Protein AF-A0A846EQ18-F1 (afdb_monomer_lite)

pLDDT: mean 74.6, std 13.91, range [36.84, 92.88]

Sequence (206 aa):
MQSILTAILTEAIYHFGIRSWLQRYCIKLWMKRRNLTPIKQKISVFQRSIGTGNGSNLYSLPYQQLCGQIANALRNQLESGEGDLLDIFAYNVPPENLERLKNQNAQNLSNEEQGNLSIIKEQVFYQADIGLDDLQITLAEFWFQVDYIFSIVISFVILELLLTVPTTLSVGDNPAETILTISVSIISGFLAPTIRNLFVNILYKK

Secondary structure (DSSP, 8-state):
-HHHHHHHHHHHHIIIIIHHHHHHHHHHHHHHHTT-SSHHHHHHHHHHHTT-SSTTSGGGS-HHHHHHHHHHHHHHHHHHS--TTHHHHSTTS-HHHHHHHHTGGG----HHHHHHHHHHHHHHHHHHHHHHHHHHHHHHHHHHHHHHHHHHHHHHHHHHHHHHS------SS-HHHHHHHHHHHHHHHHHHHHHHHHHHHHHH--

Radius of gyration: 24.43 Å; chains: 1; bounding box: 65×29×73 Å

Foldseek 3Di:
DVVVVVVVVVVVCCLQVVQLVLLLVLVLVLLVVVVVPPSVVLSVQLQVLLPPPDSRGLRSDDVVVNLVSLLVSLVVCLVQLHGPVLCRQLVVQDVVLSVLSNCVVVDPDDPVSVVVNVVSSVSSNVSSVVSSVSSSVSSVVSVLVVLQVVLVVVLVVVLVVLVPPPCPPPDDPDVPVVSVVVSCVSNCVSCVVSVVVVVVCVVPPD

Structure (mmCIF, N/CA/C/O backbone):
data_AF-A0A846EQ18-F1
#
_entry.id   AF-A0A846EQ18-F1
#
loop_
_atom_site.group_PDB
_atom_site.id
_atom_site.type_symbol
_atom_site.label_atom_id
_atom_site.label_alt_id
_atom_site.label_comp_id
_atom_site.label_asym_id
_atom_site.label_entity_id
_atom_site.label_seq_id
_atom_site.pdbx_PDB_ins_code
_atom_site.Cartn_x
_atom_site.Cartn_y
_atom_site.Cartn_z
_atom_site.occupancy
_atom_site.B_iso_or_equiv
_atom_site.auth_seq_id
_atom_site.auth_comp_id
_atom_site.auth_asym_id
_atom_site.auth_atom_id
_atom_site.pdbx_PDB_model_num
ATOM 1 N N . MET A 1 1 ? 4.505 10.695 -36.411 1.00 43.78 1 MET A N 1
ATOM 2 C CA . MET A 1 1 ? 3.163 10.828 -35.795 1.00 43.78 1 MET A CA 1
ATOM 3 C C . MET A 1 1 ? 2.649 9.489 -35.257 1.00 43.78 1 MET A C 1
ATOM 5 O O . MET A 1 1 ? 2.248 9.456 -34.104 1.00 43.78 1 MET A O 1
ATOM 9 N N . GLN A 1 2 ? 2.751 8.379 -36.008 1.00 41.19 2 GLN A N 1
ATOM 10 C CA . GLN A 1 2 ? 2.423 7.030 -35.503 1.00 41.19 2 GLN A CA 1
ATOM 11 C C . GLN A 1 2 ? 3.240 6.617 -34.266 1.00 41.19 2 GLN A C 1
ATOM 13 O O . GLN A 1 2 ? 2.640 6.178 -33.299 1.00 41.19 2 GLN A O 1
ATOM 18 N N . SER A 1 3 ? 4.558 6.855 -34.239 1.00 45.72 3 SER A N 1
ATOM 19 C CA . SER A 1 3 ? 5.448 6.523 -33.107 1.00 45.72 3 SER A CA 1
ATOM 20 C C . SER A 1 3 ? 5.094 7.211 -31.780 1.00 45.72 3 SER A C 1
ATOM 22 O O . SER A 1 3 ? 5.240 6.615 -30.718 1.00 45.72 3 SER A O 1
ATOM 24 N N . ILE A 1 4 ? 4.591 8.448 -31.835 1.00 42.12 4 ILE A N 1
ATOM 25 C CA . ILE A 1 4 ? 4.138 9.201 -30.655 1.00 42.12 4 ILE A CA 1
ATOM 26 C C . ILE A 1 4 ? 2.822 8.613 -30.136 1.00 42.12 4 ILE A C 1
ATOM 28 O O . ILE A 1 4 ? 2.652 8.451 -28.933 1.00 42.12 4 ILE A O 1
ATOM 32 N N . LEU A 1 5 ? 1.915 8.230 -31.040 1.00 36.84 5 LEU A N 1
ATOM 33 C CA . LEU A 1 5 ? 0.657 7.588 -30.668 1.00 36.84 5 LEU A CA 1
ATOM 34 C C . LEU A 1 5 ? 0.900 6.221 -30.013 1.00 36.84 5 LEU A C 1
ATOM 36 O O . LEU A 1 5 ? 0.257 5.917 -29.014 1.00 36.84 5 LEU A O 1
ATOM 40 N N . THR A 1 6 ? 1.853 5.425 -30.517 1.00 47.88 6 THR A N 1
ATOM 41 C CA . THR A 1 6 ? 2.243 4.149 -29.896 1.00 47.88 6 THR A CA 1
ATOM 42 C C . THR A 1 6 ? 2.898 4.354 -28.537 1.00 47.88 6 THR A C 1
ATOM 44 O O . THR A 1 6 ? 2.593 3.597 -27.622 1.00 47.88 6 THR A O 1
ATOM 47 N N . ALA A 1 7 ? 3.747 5.372 -28.368 1.00 47.22 7 ALA A N 1
ATOM 48 C CA . ALA A 1 7 ? 4.341 5.704 -27.073 1.00 47.22 7 ALA A CA 1
ATOM 49 C C . ALA A 1 7 ? 3.263 6.094 -26.047 1.00 47.22 7 ALA A C 1
ATOM 51 O O . ALA A 1 7 ? 3.218 5.507 -24.972 1.00 47.22 7 ALA A O 1
ATOM 52 N N . ILE A 1 8 ? 2.320 6.965 -26.424 1.00 46.75 8 ILE A N 1
ATOM 53 C CA . ILE A 1 8 ? 1.191 7.384 -25.575 1.00 46.75 8 ILE A CA 1
ATOM 54 C C . ILE A 1 8 ? 0.261 6.202 -25.244 1.00 46.75 8 ILE A C 1
ATOM 56 O O . ILE A 1 8 ? -0.190 6.067 -24.110 1.00 46.75 8 ILE A O 1
ATOM 60 N N . LEU A 1 9 ? -0.017 5.311 -26.203 1.00 45.06 9 LEU A N 1
ATOM 61 C CA . LEU A 1 9 ? -0.814 4.098 -25.967 1.00 45.06 9 LEU A CA 1
ATOM 62 C C . LEU A 1 9 ? -0.090 3.090 -25.067 1.00 45.06 9 LEU A C 1
ATOM 64 O O . LEU A 1 9 ? -0.725 2.467 -24.219 1.00 45.06 9 LEU A O 1
ATOM 68 N N . THR A 1 10 ? 1.226 2.946 -25.215 1.00 55.03 10 THR A N 1
ATOM 69 C CA . THR A 1 10 ? 2.044 2.062 -24.369 1.00 55.03 10 THR A CA 1
ATOM 70 C C . THR A 1 10 ? 2.120 2.608 -22.946 1.00 55.03 10 THR A C 1
ATOM 72 O O . THR A 1 10 ? 1.946 1.858 -21.988 1.00 55.03 10 THR A O 1
ATOM 75 N N . GLU A 1 11 ? 2.278 3.922 -22.806 1.00 54.53 11 GLU A N 1
ATOM 76 C CA . GLU A 1 11 ? 2.245 4.642 -21.537 1.00 54.53 11 GLU A CA 1
ATOM 77 C C . GLU A 1 11 ? 0.862 4.531 -20.874 1.00 54.53 11 GLU A C 1
ATOM 79 O O . GLU A 1 11 ? 0.773 4.231 -19.686 1.00 54.53 11 GLU A O 1
ATOM 84 N N . ALA A 1 12 ? -0.232 4.619 -21.637 1.00 53.16 12 ALA A N 1
ATOM 85 C CA . ALA A 1 12 ? -1.590 4.408 -21.133 1.00 53.16 12 ALA A CA 1
ATOM 86 C C . ALA A 1 12 ? -1.849 2.954 -20.682 1.00 53.16 12 ALA A C 1
ATOM 88 O O . ALA A 1 12 ? -2.410 2.727 -19.608 1.00 53.16 12 ALA A O 1
ATOM 89 N N . ILE A 1 13 ? -1.415 1.952 -21.454 1.00 58.38 13 ILE A N 1
ATOM 90 C CA . ILE A 1 13 ? -1.567 0.528 -21.100 1.00 58.38 13 ILE A CA 1
ATOM 91 C C . ILE A 1 13 ? -0.725 0.182 -19.859 1.00 58.38 13 ILE A C 1
ATOM 93 O O . ILE A 1 13 ? -1.206 -0.509 -18.952 1.00 58.38 13 ILE A O 1
ATOM 97 N N . TYR A 1 14 ? 0.497 0.714 -19.779 1.00 61.97 14 TYR A N 1
ATOM 98 C CA . TYR A 1 14 ? 1.376 0.586 -18.619 1.00 61.97 14 TYR A CA 1
ATOM 99 C C . TYR A 1 14 ? 0.782 1.267 -17.376 1.00 61.97 14 TYR A C 1
ATOM 101 O O . TYR A 1 14 ? 0.715 0.673 -16.296 1.00 61.97 14 TYR A O 1
ATOM 109 N N . HIS A 1 15 ? 0.260 2.484 -17.527 1.00 62.25 15 HIS A N 1
ATOM 110 C CA . HIS A 1 15 ? -0.281 3.250 -16.410 1.00 62.25 15 HIS A CA 1
ATOM 111 C C . HIS A 1 15 ? -1.602 2.728 -15.856 1.00 62.25 15 HIS A C 1
ATOM 113 O O . HIS A 1 15 ? -1.843 2.921 -14.664 1.00 62.25 15 HIS A O 1
ATOM 119 N N . PHE A 1 16 ? -2.443 2.069 -16.656 1.00 63.50 16 PHE A N 1
ATOM 120 C CA . PHE A 1 16 ? -3.749 1.602 -16.180 1.00 63.50 16 PHE A CA 1
ATOM 121 C C . PHE A 1 16 ? -3.779 0.106 -15.854 1.00 63.50 16 PHE A C 1
ATOM 123 O O . PHE A 1 16 ? -4.194 -0.268 -14.755 1.00 63.50 16 PHE A O 1
ATOM 130 N N . GLY A 1 17 ? -3.319 -0.763 -16.758 1.00 70.31 17 GLY A N 1
ATOM 131 C CA . GLY A 1 17 ? -3.416 -2.215 -16.572 1.00 70.31 17 GLY A CA 1
ATOM 132 C C . GLY A 1 17 ? -2.337 -2.771 -15.644 1.00 70.31 17 GLY A C 1
ATOM 133 O O . GLY A 1 17 ? -2.636 -3.434 -14.646 1.00 70.31 17 GLY A O 1
ATOM 134 N N . ILE A 1 18 ? -1.075 -2.461 -15.952 1.00 78.38 18 ILE A N 1
ATOM 135 C CA . ILE A 1 18 ? 0.083 -2.974 -15.205 1.00 78.38 18 ILE A CA 1
ATOM 136 C C . ILE A 1 18 ? 0.094 -2.404 -13.785 1.00 78.38 18 ILE A C 1
ATOM 138 O O . ILE A 1 18 ? 0.244 -3.161 -12.827 1.00 78.38 18 ILE A O 1
ATOM 142 N N . ARG A 1 19 ? -0.177 -1.102 -13.624 1.00 82.69 19 ARG A N 1
ATOM 143 C CA . ARG A 1 19 ? -0.320 -0.468 -12.304 1.00 82.69 19 ARG A CA 1
ATOM 144 C C . ARG A 1 19 ? -1.374 -1.143 -11.433 1.00 82.69 19 ARG A C 1
ATOM 146 O O . ARG A 1 19 ? -1.074 -1.486 -10.291 1.00 82.69 19 ARG A O 1
ATOM 153 N N . SER A 1 20 ? -2.565 -1.378 -11.982 1.00 82.81 20 SER A N 1
ATOM 154 C CA . SER A 1 20 ? -3.668 -2.017 -11.258 1.00 82.81 20 SER A CA 1
ATOM 155 C C . SER A 1 20 ? -3.290 -3.409 -10.762 1.00 82.81 20 SER A C 1
ATOM 157 O O . SER A 1 20 ? -3.488 -3.746 -9.590 1.00 82.81 20 SER A O 1
ATOM 159 N N . TRP A 1 21 ? -2.653 -4.205 -11.622 1.00 85.94 21 TRP A N 1
ATOM 160 C CA . TRP A 1 21 ? -2.164 -5.527 -11.250 1.00 85.94 21 TRP A CA 1
ATOM 161 C C . TRP A 1 21 ? -1.062 -5.472 -10.181 1.00 85.94 21 TRP A C 1
ATOM 163 O O . TRP A 1 21 ? -1.166 -6.164 -9.163 1.00 85.94 21 TRP A O 1
ATOM 173 N N . LEU A 1 22 ? -0.052 -4.616 -10.365 1.00 87.69 22 LEU A N 1
ATOM 174 C CA . LEU A 1 22 ? 1.083 -4.467 -9.452 1.00 87.69 22 LEU A CA 1
ATOM 175 C C . LEU A 1 22 ? 0.662 -3.950 -8.070 1.00 87.69 22 LEU A C 1
ATOM 177 O O . LEU A 1 22 ? 1.082 -4.507 -7.058 1.00 87.69 22 LEU A O 1
ATOM 181 N N . GLN A 1 23 ? -0.214 -2.944 -7.993 1.00 89.38 23 GLN A N 1
ATOM 182 C CA . GLN A 1 23 ? -0.728 -2.449 -6.710 1.00 89.38 23 GLN A CA 1
ATOM 183 C C . GLN A 1 23 ? -1.536 -3.513 -5.976 1.00 89.38 23 GLN A C 1
ATOM 185 O O . GLN A 1 23 ? -1.359 -3.721 -4.775 1.00 89.38 23 GLN A O 1
ATOM 190 N N . ARG A 1 24 ? -2.393 -4.244 -6.696 1.00 88.25 24 ARG A N 1
ATOM 191 C CA . ARG A 1 24 ? -3.178 -5.332 -6.108 1.00 88.25 24 ARG A CA 1
ATOM 192 C C . ARG A 1 24 ? -2.281 -6.470 -5.615 1.00 88.25 24 ARG A C 1
ATOM 194 O O . ARG A 1 24 ? -2.599 -7.108 -4.612 1.00 88.25 24 ARG A O 1
ATOM 201 N N . TYR A 1 25 ? -1.169 -6.726 -6.302 1.00 90.31 25 TYR A N 1
ATOM 202 C CA . TYR A 1 25 ? -0.137 -7.663 -5.864 1.00 90.31 25 TYR A CA 1
ATOM 203 C C . TYR A 1 25 ? 0.609 -7.164 -4.617 1.00 90.31 25 TYR A C 1
ATOM 205 O O . TYR A 1 25 ? 0.737 -7.912 -3.649 1.00 90.31 25 TYR A O 1
ATOM 213 N N . CYS A 1 26 ? 1.020 -5.897 -4.590 1.00 91.19 26 CYS A N 1
ATOM 214 C CA . CYS A 1 26 ? 1.677 -5.282 -3.439 1.00 91.19 26 CYS A CA 1
ATOM 215 C C . CYS A 1 26 ? 0.792 -5.349 -2.181 1.00 91.19 26 CYS A C 1
ATOM 217 O O . CYS A 1 26 ? 1.228 -5.831 -1.138 1.00 91.19 26 CYS A O 1
ATOM 219 N N . ILE A 1 27 ? -0.493 -5.003 -2.303 1.00 90.75 27 ILE A N 1
ATOM 220 C CA . ILE A 1 27 ? -1.455 -5.069 -1.191 1.00 90.75 27 ILE A CA 1
ATOM 221 C C . ILE A 1 27 ? -1.671 -6.509 -0.712 1.00 90.75 27 ILE A C 1
ATOM 223 O O . ILE A 1 27 ? -1.744 -6.754 0.491 1.00 90.75 27 ILE A O 1
ATOM 227 N N . LYS A 1 28 ? -1.707 -7.492 -1.623 1.00 90.81 28 LYS A N 1
ATOM 228 C CA . LYS A 1 28 ? -1.736 -8.921 -1.254 1.00 90.81 28 LYS A CA 1
ATOM 229 C C . LYS A 1 28 ? -0.529 -9.320 -0.413 1.00 90.81 28 LYS A C 1
ATOM 231 O O . LYS A 1 28 ? -0.688 -10.033 0.576 1.00 90.81 28 LYS A O 1
ATOM 236 N N . LEU A 1 29 ? 0.666 -8.897 -0.822 1.00 90.50 29 LEU A N 1
ATOM 237 C CA . LEU A 1 29 ? 1.897 -9.177 -0.089 1.00 90.50 29 LEU A CA 1
ATOM 238 C C . LEU A 1 29 ? 1.893 -8.504 1.282 1.00 90.50 29 LEU A C 1
ATOM 240 O O . LEU A 1 29 ? 2.235 -9.154 2.266 1.00 90.50 29 LEU A O 1
ATOM 244 N N . TRP A 1 30 ? 1.458 -7.247 1.353 1.00 92.88 30 TRP A N 1
ATOM 245 C CA . TRP A 1 30 ? 1.309 -6.511 2.605 1.00 92.88 30 TRP A CA 1
ATOM 246 C C . TRP A 1 30 ? 0.349 -7.222 3.574 1.00 92.88 30 TRP A C 1
ATOM 248 O O . TRP A 1 30 ? 0.731 -7.541 4.699 1.00 92.88 30 TRP A O 1
ATOM 258 N N . MET A 1 31 ? -0.845 -7.613 3.111 1.00 90.56 31 MET A N 1
ATOM 259 C CA . MET A 1 31 ? -1.803 -8.376 3.924 1.00 90.56 31 MET A CA 1
ATOM 260 C C . MET A 1 31 ? -1.236 -9.724 4.390 1.00 90.56 31 MET A C 1
ATOM 262 O O . MET A 1 31 ? -1.470 -10.138 5.525 1.00 90.56 31 MET A O 1
ATOM 266 N N . LYS A 1 32 ? -0.464 -10.408 3.531 1.00 89.44 32 LYS A N 1
ATOM 267 C CA . LYS A 1 32 ? 0.203 -11.669 3.883 1.00 89.44 32 LYS A CA 1
ATOM 268 C C . LYS A 1 32 ? 1.259 -11.467 4.972 1.00 89.44 32 LYS A C 1
ATOM 270 O O . LYS A 1 32 ? 1.323 -12.282 5.884 1.00 89.44 32 LYS A O 1
ATOM 275 N N . ARG A 1 33 ? 2.061 -10.398 4.899 1.00 88.38 33 ARG A N 1
ATOM 276 C CA . ARG A 1 33 ? 3.071 -10.062 5.923 1.00 88.38 33 ARG A CA 1
ATOM 277 C C . ARG A 1 33 ? 2.439 -9.809 7.293 1.00 88.38 33 ARG A C 1
ATOM 279 O O . ARG A 1 33 ? 3.036 -10.158 8.300 1.00 88.38 33 ARG A O 1
ATOM 286 N N . ARG A 1 34 ? 1.217 -9.274 7.317 1.00 84.62 34 ARG A N 1
ATOM 287 C CA . ARG A 1 34 ? 0.428 -9.038 8.535 1.00 84.62 34 ARG A CA 1
ATOM 288 C C . ARG A 1 34 ? -0.395 -10.243 9.008 1.00 84.62 34 ARG A C 1
ATOM 290 O O . ARG A 1 34 ? -1.205 -10.099 9.913 1.00 84.62 34 ARG A O 1
ATOM 297 N N . ASN A 1 35 ? -0.233 -11.422 8.400 1.00 84.62 35 ASN A N 1
ATOM 298 C CA . ASN A 1 35 ? -1.010 -12.629 8.718 1.00 84.62 35 ASN A CA 1
ATOM 299 C C . ASN A 1 35 ? -2.541 -12.437 8.660 1.00 84.62 35 ASN A C 1
ATOM 301 O O . ASN A 1 35 ? -3.292 -13.156 9.320 1.00 84.62 35 ASN A O 1
ATOM 305 N N . LEU A 1 36 ? -3.025 -11.510 7.824 1.00 81.81 36 LEU A N 1
ATOM 306 C CA . LEU A 1 36 ? -4.455 -11.249 7.653 1.00 81.81 36 LEU A CA 1
ATOM 307 C C . LEU A 1 36 ? -5.100 -12.382 6.844 1.00 81.81 36 LEU A C 1
ATOM 309 O O . LEU A 1 36 ? -5.189 -12.336 5.614 1.00 81.81 36 LEU A O 1
ATOM 313 N N . THR A 1 37 ? -5.536 -13.429 7.539 1.00 76.25 37 THR A N 1
ATOM 314 C CA . THR A 1 37 ? -6.225 -14.578 6.946 1.00 76.25 37 THR A CA 1
ATOM 315 C C . THR A 1 37 ? -7.733 -14.506 7.213 1.00 76.25 37 THR A C 1
ATOM 317 O O . THR A 1 37 ? -8.139 -14.093 8.296 1.00 76.25 37 THR A O 1
ATOM 320 N N . PRO A 1 38 ? -8.590 -14.871 6.240 1.00 78.00 38 PRO A N 1
ATOM 321 C CA . PRO A 1 38 ? -8.281 -15.264 4.862 1.00 78.00 38 PRO A CA 1
ATOM 322 C C . PRO A 1 38 ? -8.097 -14.066 3.898 1.00 78.00 38 PRO A C 1
ATOM 324 O O . PRO A 1 38 ? -8.996 -13.247 3.697 1.00 78.00 38 PRO A O 1
ATOM 327 N N . ILE A 1 39 ? -6.955 -14.024 3.194 1.00 78.94 39 ILE A N 1
ATOM 328 C CA . ILE A 1 39 ? -6.539 -12.902 2.319 1.00 78.94 39 ILE A CA 1
ATOM 329 C C . ILE A 1 39 ? -7.555 -12.606 1.203 1.00 78.94 39 ILE A C 1
ATOM 331 O O . ILE A 1 39 ? -7.848 -11.448 0.914 1.00 78.94 39 ILE A O 1
ATOM 335 N N . LYS A 1 40 ? -8.110 -13.640 0.549 1.00 77.06 40 LYS A N 1
ATOM 336 C CA . LYS A 1 40 ? -9.061 -13.452 -0.567 1.00 77.06 40 LYS A CA 1
ATOM 337 C C . LYS A 1 40 ? -10.311 -12.688 -0.126 1.00 77.06 40 LYS A C 1
ATOM 339 O O . LYS A 1 40 ? -10.754 -11.786 -0.834 1.00 77.06 40 LYS A O 1
ATOM 344 N N . GLN A 1 41 ? -10.840 -13.029 1.046 1.00 78.38 41 GLN A N 1
ATOM 345 C CA . GLN A 1 41 ? -12.010 -12.369 1.614 1.00 78.38 41 GLN A CA 1
ATOM 346 C C . GLN A 1 41 ? -11.661 -10.942 2.036 1.00 78.38 41 GLN A C 1
ATOM 348 O O . GLN A 1 41 ? -12.338 -10.009 1.611 1.00 78.38 41 GLN A O 1
ATOM 353 N N . LYS A 1 42 ? -10.548 -10.753 2.759 1.00 80.94 42 LYS A N 1
ATOM 354 C CA . LYS A 1 42 ? -10.077 -9.428 3.192 1.00 80.94 42 LYS A CA 1
ATOM 355 C C . LYS A 1 42 ? -9.823 -8.476 2.018 1.00 80.94 42 LYS A C 1
ATOM 357 O O . LYS A 1 42 ? -10.119 -7.296 2.132 1.00 80.94 42 LYS A O 1
ATOM 362 N N . ILE A 1 43 ? -9.390 -8.972 0.858 1.00 82.69 43 ILE A N 1
ATOM 363 C CA . ILE A 1 43 ? -9.275 -8.155 -0.363 1.00 82.69 43 ILE A CA 1
ATOM 364 C C . ILE A 1 43 ? -10.633 -7.739 -0.911 1.00 82.69 43 ILE A C 1
ATOM 366 O O . ILE A 1 43 ? -10.799 -6.586 -1.292 1.00 82.69 43 ILE A O 1
ATOM 370 N N . SER A 1 44 ? -11.597 -8.659 -0.983 1.00 81.50 44 SER A N 1
ATOM 3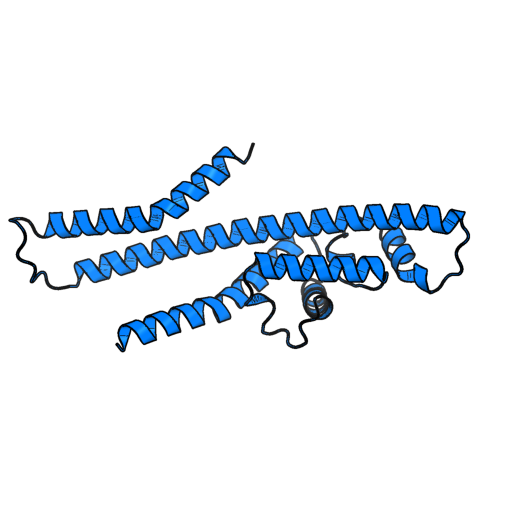71 C CA . SER A 1 44 ? -12.939 -8.317 -1.472 1.00 81.50 44 SER A CA 1
ATOM 372 C C . SER A 1 44 ? -13.621 -7.282 -0.573 1.00 81.50 44 SER A C 1
ATOM 374 O O . SER A 1 44 ? -14.243 -6.343 -1.063 1.00 81.50 44 SER A O 1
ATOM 376 N N . VAL A 1 45 ? -13.419 -7.425 0.736 1.00 81.38 45 VAL A N 1
ATOM 377 C CA . VAL A 1 45 ? -13.868 -6.504 1.775 1.00 81.38 45 VAL A CA 1
ATOM 378 C C . VAL A 1 45 ? -13.187 -5.146 1.616 1.00 81.38 45 VAL A C 1
ATOM 380 O O . VAL A 1 45 ? -13.871 -4.149 1.426 1.00 81.38 45 VAL A O 1
ATOM 383 N N . PHE A 1 46 ? -11.853 -5.117 1.556 1.00 83.75 46 PHE A N 1
ATOM 384 C CA . PHE A 1 46 ? -11.061 -3.907 1.329 1.00 83.75 46 PHE A CA 1
ATOM 385 C C . PHE A 1 46 ? -11.553 -3.109 0.115 1.00 83.75 46 PHE A C 1
ATOM 387 O O . PHE A 1 46 ? -11.777 -1.907 0.200 1.00 83.75 46 PHE A O 1
ATOM 394 N N . GLN A 1 47 ? -11.777 -3.790 -1.012 1.00 83.81 47 GLN A N 1
ATOM 395 C CA . GLN A 1 47 ? -12.257 -3.167 -2.247 1.00 83.81 47 GLN A CA 1
ATOM 396 C C . GLN A 1 47 ? -13.643 -2.548 -2.090 1.00 83.81 47 GLN A C 1
ATOM 398 O O . GLN A 1 47 ? -13.867 -1.420 -2.527 1.00 83.81 47 GLN A O 1
ATOM 403 N N . ARG A 1 48 ? -14.565 -3.288 -1.468 1.00 81.44 48 ARG A N 1
ATOM 404 C CA . ARG A 1 48 ? -15.938 -2.838 -1.235 1.00 81.44 48 ARG A CA 1
ATOM 405 C C . ARG A 1 48 ? -15.969 -1.630 -0.303 1.00 81.44 48 ARG A C 1
ATOM 407 O O . ARG A 1 48 ? -16.667 -0.662 -0.579 1.00 81.44 48 ARG A O 1
ATOM 414 N N . SER A 1 49 ? -15.194 -1.681 0.772 1.00 81.00 49 SER A N 1
ATOM 415 C CA . SER A 1 49 ? -15.208 -0.680 1.832 1.00 81.00 49 SER A CA 1
ATOM 416 C C . SER A 1 49 ? -14.619 0.674 1.436 1.00 81.00 49 SER A C 1
ATOM 418 O O . SER A 1 49 ? -14.986 1.678 2.033 1.00 81.00 49 SER A O 1
ATOM 420 N N . ILE A 1 50 ? -13.749 0.731 0.424 1.00 81.00 50 ILE A N 1
ATOM 421 C CA . ILE A 1 50 ? -13.199 1.999 -0.092 1.00 81.00 50 ILE A CA 1
ATOM 422 C C . ILE A 1 50 ? -14.202 2.715 -1.029 1.00 81.00 50 ILE A C 1
ATOM 424 O O . ILE A 1 50 ? -13.986 3.855 -1.428 1.00 81.00 50 ILE A O 1
ATOM 428 N N . GLY A 1 51 ? -15.342 2.090 -1.357 1.00 64.94 51 GLY A N 1
ATOM 429 C CA . GLY A 1 51 ? -16.477 2.782 -1.983 1.00 64.94 51 GLY A CA 1
ATOM 430 C C . GLY A 1 51 ? -16.360 3.020 -3.492 1.00 64.94 51 GLY A C 1
ATOM 431 O O . GLY A 1 51 ? -17.138 3.780 -4.062 1.00 64.94 51 GLY A O 1
ATOM 432 N N . THR A 1 52 ? -15.434 2.353 -4.184 1.00 58.09 52 THR A N 1
ATOM 433 C CA . THR A 1 52 ? -15.389 2.416 -5.652 1.00 58.09 52 THR A CA 1
ATOM 434 C C . THR A 1 52 ? -16.368 1.392 -6.225 1.00 58.09 52 THR A C 1
ATOM 436 O O . THR A 1 52 ? -16.055 0.212 -6.354 1.00 58.09 52 THR A O 1
ATOM 439 N N . GLY A 1 53 ? -17.582 1.838 -6.565 1.00 46.06 53 GLY A N 1
ATOM 440 C CA . GLY A 1 53 ? -18.685 1.016 -7.099 1.00 46.06 53 GLY A CA 1
ATOM 441 C 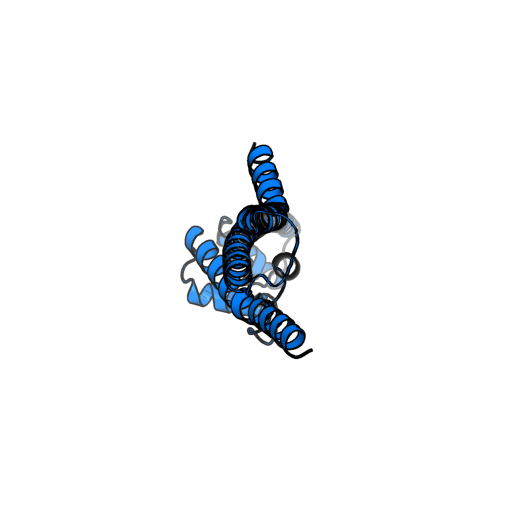C . GLY A 1 53 ? -18.378 0.178 -8.355 1.00 46.06 53 GLY A C 1
ATOM 442 O O . GLY A 1 53 ? -19.236 -0.569 -8.802 1.00 46.06 53 GLY A O 1
ATOM 443 N N . ASN A 1 54 ? -17.155 0.248 -8.891 1.00 53.41 54 ASN A N 1
ATOM 444 C CA . ASN A 1 54 ? -16.574 -0.704 -9.832 1.00 53.41 54 ASN A CA 1
ATOM 445 C C . ASN A 1 54 ? -15.124 -1.004 -9.413 1.00 53.41 54 ASN A C 1
ATOM 447 O O . ASN A 1 54 ? -14.231 -0.170 -9.572 1.00 53.41 54 ASN A O 1
ATOM 451 N N . GLY A 1 55 ? -14.869 -2.220 -8.917 1.00 55.09 55 GLY A N 1
ATOM 452 C CA . GLY A 1 55 ? -13.560 -2.658 -8.404 1.00 55.09 55 GLY A CA 1
ATOM 453 C C . GLY A 1 55 ? -12.411 -2.697 -9.428 1.00 55.09 55 GLY A C 1
ATOM 454 O O . GLY A 1 55 ? -11.307 -3.122 -9.083 1.00 55.09 55 GLY A O 1
ATOM 455 N N . SER A 1 56 ? -12.648 -2.276 -10.675 1.00 56.12 56 SER A N 1
ATOM 456 C CA . SER A 1 56 ? -11.656 -2.221 -11.752 1.00 56.12 56 SER A CA 1
ATOM 457 C C . SER A 1 56 ? -10.722 -1.007 -11.674 1.00 56.12 56 SER A C 1
ATOM 459 O O . SER A 1 56 ? -9.581 -1.119 -12.117 1.00 56.12 56 SER A O 1
ATOM 461 N N . ASN A 1 57 ? -11.156 0.115 -11.079 1.00 68.44 57 ASN A N 1
ATOM 462 C CA . ASN A 1 57 ? -10.421 1.391 -11.157 1.00 68.44 57 ASN A CA 1
ATOM 463 C C . ASN A 1 57 ? -9.706 1.820 -9.865 1.00 68.44 57 ASN A C 1
ATOM 465 O O . ASN A 1 57 ? -8.927 2.770 -9.890 1.00 68.44 57 ASN A O 1
ATOM 469 N N . LEU A 1 58 ? -9.919 1.137 -8.736 1.00 78.19 58 LEU A N 1
ATOM 470 C CA . LEU A 1 58 ? -9.282 1.527 -7.471 1.00 78.19 58 LEU A CA 1
ATOM 471 C C . LEU A 1 58 ? -7.748 1.485 -7.563 1.00 78.19 58 LEU A C 1
ATOM 473 O O . LEU A 1 58 ? -7.062 2.436 -7.209 1.00 78.19 58 LEU A O 1
ATOM 477 N N . TYR A 1 59 ? -7.213 0.387 -8.096 1.00 81.75 59 TYR A N 1
ATOM 478 C CA . TYR A 1 59 ? -5.768 0.160 -8.186 1.00 81.75 59 TYR A CA 1
ATOM 479 C C . TYR A 1 59 ? -5.118 0.818 -9.412 1.00 81.75 59 TYR A C 1
ATOM 481 O O . TYR A 1 59 ? -3.908 0.735 -9.597 1.00 81.75 59 TYR A O 1
ATOM 489 N N . SER A 1 60 ? -5.897 1.450 -10.295 1.00 81.19 60 SER A N 1
ATOM 490 C CA . SER A 1 60 ? -5.309 2.247 -11.381 1.00 81.19 60 SER A CA 1
ATOM 491 C C . SER A 1 60 ? -4.846 3.628 -10.913 1.00 81.19 60 SER A C 1
ATOM 493 O O . SER A 1 60 ? -4.109 4.304 -11.631 1.00 81.19 60 SER A O 1
ATOM 495 N N . LEU A 1 61 ? -5.266 4.053 -9.719 1.00 82.38 61 LEU A N 1
ATOM 496 C CA . LEU A 1 61 ? -4.887 5.340 -9.151 1.00 82.38 61 LEU A CA 1
ATOM 497 C C . LEU A 1 61 ? -3.402 5.354 -8.755 1.00 82.38 61 LEU A C 1
ATOM 499 O O . LEU A 1 61 ? -2.862 4.321 -8.359 1.00 82.38 61 LEU A O 1
ATOM 503 N N . PRO A 1 62 ? -2.715 6.508 -8.810 1.00 84.12 62 PRO A N 1
ATOM 504 C CA . PRO A 1 62 ? -1.438 6.698 -8.127 1.00 84.12 62 PRO A CA 1
ATOM 505 C C . PRO A 1 62 ? -1.529 6.260 -6.661 1.00 84.12 62 PRO A C 1
ATOM 507 O O . PRO A 1 62 ? -2.545 6.504 -6.007 1.00 84.12 62 PRO A O 1
ATOM 510 N N . TYR A 1 63 ? -0.480 5.626 -6.129 1.00 85.56 63 TYR A N 1
ATOM 511 C CA . TYR A 1 63 ? -0.555 5.020 -4.795 1.00 85.56 63 TYR A CA 1
ATOM 512 C C . TYR A 1 63 ? -0.854 6.056 -3.697 1.00 85.56 63 TYR A C 1
ATOM 514 O O . TYR A 1 63 ? -1.528 5.729 -2.730 1.00 85.56 63 TYR A O 1
ATOM 522 N N . GL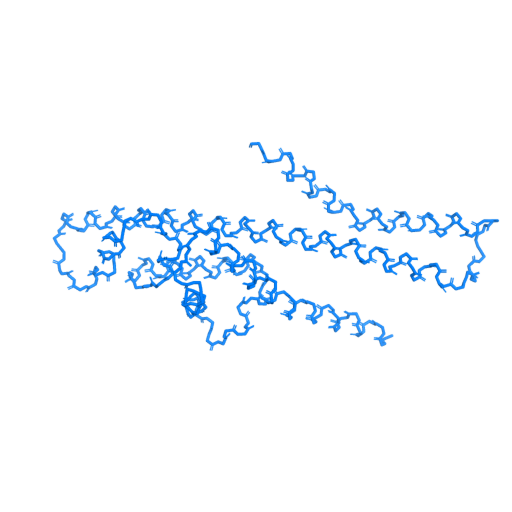N A 1 64 ? -0.439 7.317 -3.870 1.00 87.25 64 GLN A N 1
ATOM 523 C CA . GLN A 1 64 ? -0.770 8.410 -2.951 1.00 87.25 64 GLN A CA 1
ATOM 524 C C . GLN A 1 64 ? -2.277 8.697 -2.928 1.00 87.25 64 GLN A C 1
ATOM 526 O O . GLN A 1 64 ? -2.857 8.891 -1.863 1.00 87.25 64 GLN A O 1
ATOM 531 N N . GLN A 1 65 ? -2.928 8.691 -4.098 1.00 87.56 65 GLN A N 1
ATOM 532 C CA . GLN A 1 65 ? -4.379 8.867 -4.197 1.00 87.56 65 GLN A CA 1
ATOM 533 C C . GLN A 1 65 ? -5.116 7.662 -3.610 1.00 87.56 65 GLN A C 1
ATOM 535 O O . GLN A 1 65 ? -6.109 7.841 -2.909 1.00 87.56 65 GLN A O 1
ATOM 540 N N . LEU A 1 66 ? -4.603 6.449 -3.843 1.00 88.00 66 LEU A N 1
ATOM 541 C CA . LEU A 1 66 ? -5.125 5.233 -3.226 1.00 88.00 66 LEU A CA 1
ATOM 542 C C . LEU A 1 66 ? -5.054 5.313 -1.692 1.00 88.00 66 LEU A C 1
ATOM 544 O O . LEU A 1 66 ? -6.069 5.104 -1.034 1.00 88.00 66 LEU A O 1
ATOM 548 N N . CYS A 1 67 ? -3.899 5.671 -1.122 1.00 89.31 67 CYS A N 1
ATOM 549 C CA . CYS A 1 67 ? -3.748 5.860 0.323 1.00 89.31 67 CYS A CA 1
ATOM 550 C C . CYS A 1 67 ? -4.687 6.947 0.858 1.00 89.31 67 CYS A C 1
ATOM 552 O O . CYS A 1 67 ? -5.323 6.734 1.883 1.00 89.31 67 CYS A O 1
ATOM 554 N N . GLY A 1 68 ? -4.855 8.062 0.141 1.00 88.81 68 GLY A N 1
ATOM 555 C CA . GLY A 1 68 ? -5.816 9.104 0.514 1.00 88.81 68 GLY A CA 1
ATOM 556 C C . GLY A 1 68 ? -7.268 8.609 0.538 1.00 88.81 68 GLY A C 1
ATOM 557 O O . GLY A 1 68 ? -8.014 8.923 1.464 1.00 88.81 68 GLY A O 1
ATOM 558 N N . GLN A 1 69 ? -7.675 7.786 -0.435 1.00 89.00 69 GLN A N 1
ATOM 559 C CA . GLN A 1 69 ? -9.008 7.172 -0.439 1.00 89.00 69 GLN A CA 1
ATOM 560 C C . GLN A 1 69 ? -9.196 6.185 0.716 1.00 89.00 69 GLN A C 1
ATOM 562 O O . GLN A 1 69 ? -10.253 6.178 1.343 1.00 89.00 69 GLN A O 1
ATOM 567 N N . ILE A 1 70 ? -8.171 5.388 1.027 1.00 90.06 70 ILE A N 1
ATOM 568 C CA . ILE A 1 70 ? -8.183 4.474 2.175 1.00 90.06 70 ILE A CA 1
ATOM 569 C C . ILE A 1 70 ? -8.290 5.264 3.481 1.00 90.06 70 ILE A C 1
ATOM 571 O O . ILE A 1 70 ? -9.112 4.915 4.321 1.00 90.06 70 ILE A O 1
ATOM 575 N N . ALA A 1 71 ? -7.514 6.339 3.636 1.00 89.62 71 ALA A N 1
ATOM 576 C CA . ALA A 1 71 ? -7.540 7.203 4.813 1.00 89.62 71 ALA A CA 1
ATOM 577 C C . ALA A 1 71 ? -8.937 7.787 5.049 1.00 89.62 71 ALA A C 1
ATOM 579 O O . ALA A 1 71 ? -9.469 7.726 6.156 1.00 89.62 71 ALA A O 1
ATOM 580 N N . ASN A 1 72 ? -9.561 8.300 3.987 1.00 88.56 72 ASN A N 1
ATOM 581 C CA . ASN A 1 72 ? -10.918 8.832 4.055 1.00 88.56 72 ASN A CA 1
ATOM 582 C C . ASN A 1 72 ? -11.935 7.737 4.407 1.00 88.56 72 ASN A C 1
ATOM 584 O O . ASN A 1 72 ? -12.795 7.953 5.256 1.00 88.56 72 ASN A O 1
ATOM 588 N N . ALA A 1 73 ? -11.821 6.551 3.803 1.00 88.31 73 ALA A N 1
ATOM 589 C CA . ALA A 1 73 ? -12.694 5.426 4.121 1.00 88.31 73 ALA A CA 1
ATOM 590 C C . ALA A 1 73 ? -12.534 4.972 5.583 1.00 88.31 73 ALA A C 1
ATOM 592 O O . ALA A 1 73 ? -13.534 4.752 6.259 1.00 88.31 73 ALA A O 1
ATOM 593 N N . LEU A 1 74 ? -11.302 4.892 6.095 1.00 89.06 74 LEU A N 1
ATOM 594 C CA . LEU A 1 74 ? -11.021 4.559 7.493 1.00 89.06 74 LEU A CA 1
ATOM 595 C C . LEU A 1 74 ? -11.642 5.576 8.450 1.00 89.06 74 LEU A C 1
ATOM 597 O O . LEU A 1 74 ? -12.331 5.176 9.384 1.00 89.06 74 LEU A O 1
ATOM 601 N N . ARG A 1 75 ? -11.465 6.877 8.192 1.00 87.25 75 ARG A N 1
ATOM 602 C CA . ARG A 1 75 ? -12.065 7.947 9.006 1.00 87.25 75 ARG A CA 1
ATOM 603 C C . ARG A 1 75 ? -13.588 7.856 9.038 1.00 87.25 75 ARG A C 1
ATOM 605 O O . ARG A 1 75 ? -14.167 7.863 10.119 1.00 87.25 75 ARG A O 1
ATOM 612 N N . ASN A 1 76 ? -14.223 7.656 7.884 1.00 86.88 76 ASN A N 1
ATOM 613 C CA . ASN A 1 76 ? -15.677 7.494 7.806 1.00 86.88 76 ASN A CA 1
ATOM 614 C C . ASN A 1 76 ? -16.167 6.262 8.593 1.00 86.88 76 ASN A C 1
ATOM 616 O O . ASN A 1 76 ? -17.207 6.311 9.250 1.00 86.88 76 ASN A O 1
ATOM 620 N N . GLN A 1 77 ? -15.421 5.154 8.555 1.00 86.50 77 GLN A N 1
ATOM 621 C CA . GLN A 1 77 ? -15.750 3.941 9.314 1.00 86.50 77 GLN A CA 1
ATOM 622 C C . GLN A 1 77 ? -15.526 4.105 10.823 1.00 86.50 77 GLN A C 1
ATOM 624 O O . GLN A 1 77 ? -16.297 3.589 11.622 1.00 86.50 77 GLN A O 1
ATOM 629 N N . LEU A 1 78 ? -14.511 4.867 11.231 1.00 82.56 78 LEU A N 1
ATOM 630 C CA . LEU A 1 78 ? -14.272 5.231 12.632 1.00 82.56 78 LEU A CA 1
ATOM 631 C C . LEU A 1 78 ? -15.361 6.147 13.196 1.00 82.56 78 LEU A C 1
ATOM 633 O O . LEU A 1 78 ? -15.723 6.038 14.368 1.00 82.56 78 LEU A O 1
ATOM 637 N N . GLU A 1 79 ? -15.869 7.073 12.387 1.00 82.12 79 GLU A N 1
ATOM 638 C CA . GLU A 1 79 ? -16.947 7.976 12.790 1.00 82.12 79 GLU A CA 1
ATOM 639 C C . GLU A 1 79 ? -18.290 7.260 12.885 1.00 82.12 79 GLU A C 1
ATOM 641 O O . GLU A 1 79 ? -18.993 7.435 13.877 1.00 82.12 79 GLU A O 1
ATOM 646 N N . SER A 1 80 ? -18.612 6.419 11.901 1.00 80.81 80 SER A N 1
ATOM 647 C CA . SER A 1 80 ? -19.845 5.625 11.904 1.00 80.81 80 SER A CA 1
ATOM 648 C C . SER A 1 80 ? -19.804 4.446 12.881 1.00 80.81 80 SER A C 1
ATOM 650 O O . SER A 1 80 ? -20.853 4.000 13.336 1.00 80.81 80 SER A O 1
ATOM 652 N N . GLY A 1 81 ? -18.615 3.942 13.223 1.00 70.62 81 GLY A N 1
ATOM 653 C CA . GLY A 1 81 ? -18.429 2.684 13.952 1.00 70.62 81 GLY A CA 1
ATOM 654 C C . GLY A 1 81 ? -18.653 1.445 13.089 1.00 70.62 81 GLY A C 1
ATOM 655 O O . GLY A 1 81 ? -18.421 0.333 13.546 1.00 70.62 81 GLY A O 1
ATOM 656 N N . GLU A 1 82 ? -19.068 1.602 11.836 1.00 71.31 82 GLU A N 1
ATOM 657 C CA . GLU A 1 82 ? -19.379 0.496 10.941 1.00 71.31 82 GLU A CA 1
ATOM 658 C C . GLU A 1 82 ? -18.281 0.363 9.896 1.00 71.31 82 GLU A C 1
ATOM 660 O O . GLU A 1 82 ? -18.012 1.289 9.129 1.00 71.31 82 GLU A O 1
ATOM 665 N N . GLY A 1 83 ? -17.625 -0.797 9.838 1.00 74.94 83 GLY A N 1
ATOM 666 C CA . GLY A 1 83 ? -16.555 -0.944 8.870 1.00 74.94 83 GLY A CA 1
ATOM 667 C C . GLY A 1 83 ? -15.634 -2.133 9.037 1.00 74.94 83 GLY A C 1
ATOM 668 O O . GLY A 1 83 ? -14.968 -2.300 10.056 1.00 74.94 83 GLY A O 1
ATOM 669 N N . ASP A 1 84 ? -15.512 -2.907 7.966 1.00 82.69 84 ASP A N 1
ATOM 670 C CA . ASP A 1 84 ? -14.590 -4.035 7.905 1.00 82.69 84 ASP A CA 1
ATOM 671 C C . ASP A 1 84 ? -13.132 -3.617 7.583 1.00 82.69 84 ASP A C 1
ATOM 673 O O . ASP A 1 84 ? -12.230 -4.460 7.647 1.00 82.69 84 ASP A O 1
ATOM 677 N N . LEU A 1 85 ? -12.857 -2.345 7.222 1.00 86.62 85 LEU A N 1
ATOM 678 C CA . LEU A 1 85 ? -11.466 -1.873 7.049 1.00 86.62 85 LEU A CA 1
ATOM 679 C C . LEU A 1 85 ? -10.764 -1.746 8.393 1.00 86.62 85 LEU A C 1
ATOM 681 O O . LEU A 1 85 ? -9.555 -1.963 8.458 1.00 86.62 85 LEU A O 1
ATOM 685 N N . LEU A 1 86 ? -11.493 -1.447 9.467 1.00 86.19 86 LEU A N 1
ATOM 686 C CA . LEU A 1 86 ? -10.903 -1.379 10.802 1.00 86.19 86 LEU A CA 1
ATOM 687 C C . LEU A 1 86 ? -10.306 -2.732 11.201 1.00 86.19 86 LEU A C 1
ATOM 689 O O . LEU A 1 86 ? -9.184 -2.776 11.692 1.00 86.19 86 LEU A O 1
ATOM 693 N N . ASP A 1 87 ? -10.943 -3.842 10.821 1.00 85.31 87 ASP A N 1
ATOM 694 C CA . ASP A 1 87 ? -10.413 -5.195 11.047 1.00 85.31 87 ASP A CA 1
ATOM 695 C C . ASP A 1 87 ? -9.178 -5.536 10.191 1.00 85.31 87 ASP A C 1
ATOM 697 O O . ASP A 1 87 ? -8.600 -6.617 10.326 1.00 85.31 87 ASP A O 1
ATOM 701 N N . ILE A 1 88 ? -8.831 -4.695 9.216 1.00 87.50 88 ILE A N 1
ATOM 702 C CA . ILE A 1 88 ? -7.652 -4.849 8.352 1.00 87.50 88 ILE A CA 1
ATOM 703 C C . ILE A 1 88 ? -6.515 -3.967 8.869 1.00 87.50 88 ILE A C 1
ATOM 705 O O . ILE A 1 88 ? -5.365 -4.406 8.925 1.00 87.50 88 ILE A O 1
ATOM 709 N N . PHE A 1 89 ? -6.831 -2.727 9.234 1.00 89.44 89 PHE A N 1
ATOM 710 C CA . PHE A 1 89 ? -5.842 -1.715 9.591 1.00 89.44 89 PHE A CA 1
ATOM 711 C C . PHE A 1 89 ? -5.517 -1.707 11.085 1.00 89.44 89 PHE A C 1
ATOM 713 O O . PHE A 1 89 ? -4.340 -1.662 11.436 1.00 89.44 89 PHE A O 1
ATOM 720 N N . ALA A 1 90 ? -6.517 -1.880 11.950 1.00 86.56 90 ALA A N 1
ATOM 721 C CA . ALA A 1 90 ? -6.374 -1.937 13.402 1.00 86.56 90 ALA A CA 1
ATOM 722 C C . ALA A 1 90 ? -6.203 -3.381 13.924 1.00 86.56 90 ALA A C 1
ATOM 724 O O . ALA A 1 90 ? -6.705 -3.734 14.985 1.00 86.56 90 ALA A O 1
ATOM 725 N N . TYR A 1 91 ? -5.488 -4.238 13.187 1.00 82.94 91 TYR A N 1
ATOM 726 C CA . TYR A 1 91 ? -5.382 -5.679 13.478 1.00 82.94 91 TYR A CA 1
ATOM 727 C C . TYR A 1 91 ? -4.739 -6.027 14.836 1.00 82.94 91 TYR A C 1
ATOM 729 O O . TYR A 1 91 ? -4.932 -7.131 15.336 1.00 82.94 91 TYR A O 1
ATOM 737 N N . ASN A 1 92 ? -3.964 -5.104 15.414 1.00 83.75 92 ASN A N 1
ATOM 738 C CA . ASN A 1 92 ? -3.339 -5.258 16.731 1.00 83.75 92 ASN A CA 1
ATOM 739 C C . ASN A 1 92 ? -4.246 -4.822 17.890 1.00 83.75 92 ASN A C 1
ATOM 741 O O . ASN A 1 92 ? -3.876 -4.988 19.051 1.00 83.75 92 ASN A O 1
ATOM 745 N N . VAL A 1 93 ? -5.408 -4.236 17.600 1.00 85.81 93 VAL A N 1
ATOM 746 C CA . VAL A 1 93 ? -6.376 -3.872 18.633 1.00 85.81 93 VAL A CA 1
ATOM 747 C C . VAL A 1 93 ? -7.092 -5.137 19.112 1.00 85.81 93 VAL A C 1
ATOM 749 O O . VAL A 1 93 ? -7.461 -5.970 18.280 1.00 85.81 93 VAL A O 1
ATOM 752 N N . PRO A 1 94 ? -7.335 -5.293 20.429 1.00 86.69 94 PRO A N 1
ATOM 753 C CA . PRO A 1 94 ? -8.145 -6.392 20.937 1.00 86.69 94 PRO A CA 1
ATOM 754 C C . PRO A 1 94 ? -9.505 -6.463 20.221 1.00 86.69 94 PRO A C 1
ATOM 756 O O . PRO A 1 94 ? -10.163 -5.430 20.071 1.00 86.69 94 PRO A O 1
ATOM 759 N N . PRO A 1 95 ? -9.968 -7.656 19.808 1.00 84.12 95 PRO A N 1
ATOM 760 C CA . PRO A 1 95 ? -11.225 -7.799 19.071 1.00 84.12 95 PRO A CA 1
ATOM 761 C C . PRO A 1 95 ? -12.424 -7.252 19.856 1.00 84.12 95 PRO A C 1
ATOM 763 O O . PRO A 1 95 ? -13.310 -6.640 19.271 1.00 84.12 95 PRO A O 1
ATOM 766 N N . GLU A 1 96 ? -12.398 -7.361 21.186 1.00 85.44 96 GLU A N 1
ATOM 767 C CA . GLU A 1 96 ? -13.416 -6.802 22.084 1.00 85.44 96 GLU A CA 1
ATOM 768 C C . GLU A 1 96 ? -13.563 -5.279 21.941 1.00 85.44 96 GLU A C 1
ATOM 770 O O . GLU A 1 96 ? -14.670 -4.747 21.995 1.00 85.44 96 GLU A O 1
ATOM 775 N N . ASN A 1 97 ? -12.458 -4.562 21.721 1.00 85.00 97 ASN A N 1
ATOM 776 C CA . ASN A 1 97 ? -12.467 -3.109 21.551 1.00 85.00 97 ASN A CA 1
ATOM 777 C C . ASN A 1 97 ? -13.063 -2.716 20.191 1.00 85.00 97 ASN A C 1
ATOM 779 O O . ASN A 1 97 ? -13.829 -1.758 20.106 1.00 85.00 97 ASN A O 1
ATOM 783 N N . LEU A 1 98 ? -12.759 -3.486 19.143 1.00 83.44 98 LEU A N 1
ATOM 784 C CA . LEU A 1 98 ? -13.372 -3.329 17.821 1.00 83.44 98 LEU A CA 1
ATOM 785 C C . LEU A 1 98 ? -14.876 -3.632 17.855 1.00 83.44 98 LEU A C 1
ATOM 787 O O . LEU A 1 98 ? -15.660 -2.890 17.269 1.00 83.44 98 LEU A O 1
ATOM 791 N N . GLU A 1 99 ? -15.300 -4.676 18.568 1.00 83.81 99 GLU A N 1
ATOM 792 C CA . GLU A 1 99 ? -16.719 -5.011 18.739 1.00 83.81 99 GLU A CA 1
ATOM 793 C C . GLU A 1 99 ? -17.476 -3.947 19.538 1.00 83.81 99 GLU A C 1
ATOM 795 O O . GLU A 1 99 ? -18.577 -3.558 19.150 1.00 83.81 99 GLU A O 1
ATOM 800 N N . ARG A 1 100 ? -16.883 -3.422 20.618 1.00 81.69 100 ARG A N 1
ATOM 801 C CA . ARG A 1 100 ? -17.464 -2.308 21.384 1.00 81.69 100 ARG A CA 1
ATOM 802 C C . ARG A 1 100 ? -17.658 -1.063 20.523 1.00 81.69 100 ARG A C 1
ATOM 804 O O . ARG A 1 100 ? -18.708 -0.436 20.611 1.00 81.69 100 ARG A O 1
ATOM 811 N N . LEU A 1 101 ? -16.690 -0.746 19.660 1.00 82.12 101 LEU A N 1
ATOM 812 C CA . LEU A 1 101 ? -16.809 0.361 18.710 1.00 82.12 101 LEU A CA 1
ATOM 813 C C . LEU A 1 101 ? -17.940 0.119 17.698 1.00 82.12 101 LEU A C 1
ATOM 815 O O . LEU A 1 101 ? -18.732 1.018 17.437 1.00 82.12 101 LEU A O 1
ATOM 819 N N . LYS A 1 102 ? -18.058 -1.104 17.166 1.00 81.25 102 LYS A N 1
ATOM 820 C CA . LYS A 1 102 ? -19.109 -1.471 16.200 1.00 81.25 102 LYS A CA 1
ATOM 821 C C . LYS A 1 102 ? -20.514 -1.444 16.794 1.00 81.25 102 LYS A C 1
ATOM 823 O O . LYS A 1 102 ? -21.470 -1.093 16.110 1.00 81.25 102 LYS A O 1
ATOM 828 N N . ASN A 1 103 ? -20.640 -1.761 18.078 1.00 79.81 103 ASN A N 1
ATOM 829 C CA . ASN A 1 103 ? -21.924 -1.807 18.773 1.00 79.81 103 ASN A CA 1
ATOM 830 C C . ASN A 1 103 ? -22.347 -0.457 19.385 1.00 79.81 103 ASN A C 1
ATOM 832 O O . ASN A 1 103 ? -23.419 -0.383 19.987 1.00 79.81 103 ASN A O 1
ATOM 836 N N . GLN A 1 104 ? -21.561 0.616 19.209 1.00 75.88 104 GLN A N 1
ATOM 837 C CA . GLN A 1 104 ? -21.817 1.924 19.830 1.00 75.88 104 GLN A CA 1
ATOM 838 C C . GLN A 1 104 ? -23.171 2.546 19.442 1.00 75.88 104 GLN A C 1
ATOM 840 O O . GLN A 1 104 ? -23.800 3.203 20.265 1.00 75.88 104 GLN A O 1
ATOM 845 N N . ASN A 1 105 ? -23.656 2.304 18.217 1.00 66.12 105 ASN A N 1
ATOM 846 C CA . ASN A 1 105 ? -24.931 2.853 17.736 1.00 66.12 105 ASN A CA 1
ATOM 847 C C . ASN A 1 105 ? -26.158 2.102 18.285 1.00 66.12 105 ASN A C 1
ATOM 849 O O . ASN A 1 105 ? -27.279 2.594 18.176 1.00 66.12 105 ASN A O 1
ATOM 853 N N . ALA A 1 106 ? -25.967 0.911 18.861 1.00 61.12 106 ALA A N 1
ATOM 854 C CA . ALA A 1 106 ? -27.049 0.067 19.365 1.00 61.12 106 ALA A CA 1
ATOM 855 C C . ALA A 1 106 ? -27.323 0.258 20.868 1.00 61.12 106 ALA A C 1
ATOM 857 O O . ALA A 1 106 ? -28.258 -0.345 21.397 1.00 61.12 106 ALA A O 1
ATOM 858 N N . GLN A 1 107 ? -26.519 1.065 21.571 1.00 63.91 107 GLN A N 1
ATOM 859 C CA . GLN A 1 107 ? -26.550 1.164 23.030 1.00 63.91 107 GLN A CA 1
ATOM 860 C C . GLN A 1 107 ? -26.774 2.605 23.501 1.00 63.91 107 GLN A C 1
ATOM 862 O O . GLN A 1 107 ? -26.068 3.529 23.108 1.00 63.91 107 GLN A O 1
ATOM 867 N N . ASN A 1 108 ? -27.740 2.787 24.406 1.00 69.31 108 ASN A N 1
ATOM 868 C CA . ASN A 1 108 ? -27.855 4.007 25.204 1.00 69.31 108 ASN A CA 1
ATOM 869 C C . ASN A 1 108 ? -26.774 3.970 26.291 1.00 69.31 108 ASN A C 1
ATOM 871 O O . ASN A 1 108 ? -27.000 3.426 27.369 1.00 69.31 108 ASN A O 1
ATOM 875 N N . LEU A 1 109 ? -25.593 4.495 25.969 1.00 73.81 109 LEU A N 1
ATOM 876 C CA . LEU A 1 109 ? -24.420 4.466 26.842 1.00 73.81 109 LEU A CA 1
ATOM 877 C C . LEU A 1 109 ? -24.515 5.519 27.956 1.00 73.81 109 LEU A C 1
ATOM 879 O O . LEU A 1 109 ? -24.887 6.670 27.710 1.00 73.81 109 LEU A O 1
ATOM 883 N N . SER A 1 110 ? -24.121 5.134 29.169 1.00 78.94 110 SER A N 1
ATOM 884 C CA . SER A 1 110 ? -23.868 6.044 30.293 1.00 78.94 110 SER A CA 1
ATOM 885 C C . SER A 1 110 ? -22.700 6.997 29.985 1.00 78.94 110 SER A C 1
ATOM 887 O O . SER A 1 110 ? -21.821 6.674 29.188 1.00 78.94 110 SER A O 1
ATOM 889 N N . ASN A 1 111 ? -22.625 8.153 30.656 1.00 77.12 111 ASN A N 1
ATOM 890 C CA . ASN A 1 111 ? -21.526 9.122 30.490 1.00 77.12 111 ASN A CA 1
ATOM 891 C C . ASN A 1 111 ? -20.133 8.500 30.734 1.00 77.12 111 ASN A C 1
ATOM 893 O O . ASN A 1 111 ? -19.160 8.873 30.083 1.00 77.12 111 ASN A O 1
ATOM 897 N N . GLU A 1 112 ? -20.030 7.537 31.653 1.00 79.31 112 GLU A N 1
ATOM 898 C CA . GLU A 1 112 ? -18.780 6.812 31.929 1.00 79.31 112 GLU A CA 1
ATOM 899 C C . GLU A 1 112 ? -18.408 5.853 30.784 1.00 79.31 112 GLU A C 1
ATOM 901 O O . GLU A 1 112 ? -17.249 5.754 30.380 1.00 79.31 112 GLU A O 1
ATOM 906 N N . GLU A 1 113 ? -19.407 5.199 30.191 1.00 79.75 113 GLU A N 1
ATOM 907 C CA . GLU A 1 113 ? -19.228 4.312 29.042 1.00 79.75 113 GLU A CA 1
ATOM 908 C C . GLU A 1 113 ? -18.887 5.101 27.771 1.00 79.75 113 GLU A C 1
ATOM 910 O O . GLU A 1 113 ? -18.066 4.648 26.977 1.00 79.75 113 GLU A O 1
ATOM 915 N N . GLN A 1 114 ? -19.429 6.314 27.616 1.00 79.44 114 GLN A N 1
ATOM 916 C CA . GLN A 1 114 ? -19.035 7.246 26.556 1.00 79.44 114 GLN A CA 1
ATOM 917 C C . GLN A 1 114 ? -17.566 7.675 26.686 1.00 79.44 114 GLN A C 1
ATOM 919 O O . GLN A 1 114 ? -16.848 7.714 25.685 1.00 79.44 114 GLN A O 1
ATOM 924 N N . GLY A 1 115 ? -17.093 7.944 27.909 1.00 79.44 115 GLY A N 1
ATOM 925 C CA . GLY A 1 115 ? -15.682 8.246 28.169 1.00 79.44 115 GLY A CA 1
ATOM 926 C C . GLY A 1 115 ? -14.759 7.085 27.786 1.00 79.44 115 GLY A C 1
ATOM 927 O O . GLY A 1 115 ? -13.785 7.274 27.056 1.00 79.44 115 GLY A O 1
ATOM 928 N N . ASN A 1 116 ? -15.111 5.863 28.194 1.00 83.19 116 ASN A N 1
ATOM 929 C CA . ASN A 1 116 ? -14.365 4.655 27.832 1.00 83.19 116 ASN A CA 1
ATOM 930 C C . ASN A 1 116 ? -14.386 4.376 26.321 1.00 83.19 116 ASN A C 1
ATOM 932 O O . ASN A 1 116 ? -13.366 3.990 25.746 1.00 83.19 116 ASN A O 1
ATOM 936 N N . LEU A 1 117 ? -15.520 4.605 25.659 1.00 83.81 117 LEU A N 1
ATOM 937 C CA . LEU A 1 117 ? -15.646 4.454 24.212 1.00 83.81 117 LEU A CA 1
ATOM 938 C C . LEU A 1 117 ? -14.768 5.461 23.458 1.00 83.81 117 LEU A C 1
ATOM 940 O O . LEU A 1 117 ? -14.153 5.093 22.460 1.00 83.81 117 LEU A O 1
ATOM 944 N N . SER A 1 118 ? -14.648 6.699 23.947 1.00 85.25 118 SER A N 1
ATOM 945 C CA . SER A 1 118 ? -13.742 7.696 23.362 1.00 85.25 118 SER A CA 1
ATOM 946 C C . SER A 1 118 ? -12.285 7.228 23.392 1.00 85.25 118 SER A C 1
ATOM 948 O O . SER A 1 118 ? -11.581 7.359 22.393 1.00 85.25 118 SER A O 1
ATOM 950 N N . ILE A 1 119 ? -11.845 6.629 24.504 1.00 87.69 119 ILE A N 1
ATOM 951 C CA . ILE A 1 119 ? -10.486 6.080 24.640 1.00 87.69 119 ILE A CA 1
ATOM 952 C C . ILE A 1 119 ? -10.280 4.916 23.662 1.00 87.69 119 ILE A C 1
ATOM 954 O O . ILE A 1 119 ? -9.265 4.854 22.969 1.00 87.69 119 ILE A O 1
ATOM 958 N N . ILE A 1 120 ? 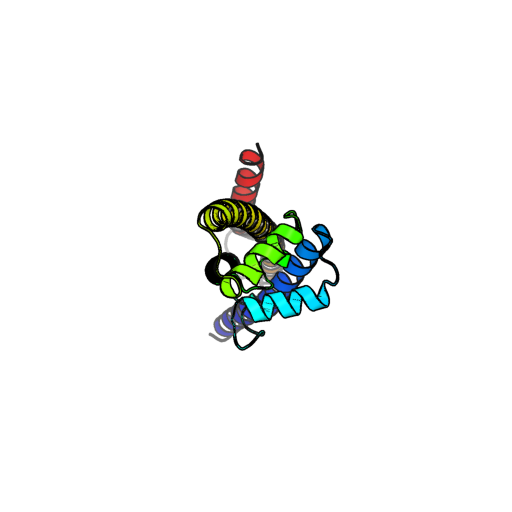-11.254 4.005 23.563 1.00 87.31 120 ILE A N 1
ATOM 959 C CA . ILE A 1 120 ? -11.211 2.891 22.605 1.00 87.31 120 ILE A CA 1
ATOM 960 C C . ILE A 1 120 ? -11.133 3.421 21.170 1.00 87.31 120 ILE A C 1
ATOM 962 O O . ILE A 1 120 ? -10.326 2.937 20.378 1.00 87.31 120 ILE A O 1
ATOM 966 N N . LYS A 1 121 ? -11.931 4.438 20.836 1.00 87.50 121 LYS A N 1
ATOM 967 C CA . LYS A 1 121 ? -11.936 5.063 19.512 1.00 87.50 121 LYS A CA 1
ATOM 968 C C . LYS A 1 121 ? -10.576 5.661 19.167 1.00 87.50 121 LYS A C 1
ATOM 970 O O . LYS A 1 121 ? -10.094 5.436 18.062 1.00 87.50 121 LYS A O 1
ATOM 975 N N . GLU A 1 122 ? -9.935 6.353 20.105 1.00 87.75 122 GLU A N 1
ATOM 976 C CA . GLU A 1 122 ? -8.590 6.908 19.920 1.00 87.75 122 GLU A CA 1
ATOM 977 C C . GLU A 1 122 ? -7.534 5.809 19.719 1.00 87.75 122 GLU A C 1
ATOM 979 O O . GLU A 1 122 ? -6.702 5.902 18.818 1.00 87.75 122 GLU A O 1
ATOM 984 N N . GLN A 1 123 ? -7.609 4.714 20.482 1.00 88.62 123 GLN A N 1
ATOM 985 C CA . GLN A 1 123 ? -6.712 3.566 20.313 1.00 88.62 123 GLN A CA 1
ATOM 986 C C . GLN A 1 123 ? -6.885 2.881 18.952 1.00 88.62 123 GLN A C 1
ATOM 988 O O . GLN A 1 123 ? -5.894 2.553 18.295 1.00 88.62 123 GLN A O 1
ATOM 993 N N . VAL A 1 124 ? -8.132 2.669 18.517 1.00 88.94 124 VAL A N 1
ATOM 994 C CA . VAL A 1 124 ? -8.434 2.095 17.196 1.00 88.94 124 VAL A CA 1
ATOM 995 C C . VAL A 1 124 ? -7.943 3.026 16.095 1.00 88.94 124 VAL A C 1
ATOM 997 O O . VAL A 1 124 ? -7.332 2.554 15.139 1.00 88.94 124 VAL A O 1
ATOM 1000 N N . PHE A 1 125 ? -8.159 4.334 16.248 1.00 88.50 125 PHE A N 1
ATOM 1001 C CA . PHE A 1 125 ? -7.699 5.352 15.308 1.00 88.50 125 PHE A CA 1
ATOM 1002 C C . PHE A 1 125 ? -6.179 5.318 15.148 1.00 88.50 125 PHE A C 1
ATOM 1004 O O . PHE A 1 125 ? -5.677 5.155 14.040 1.00 88.50 125 PHE A O 1
ATOM 1011 N N . TYR A 1 126 ? -5.452 5.362 16.263 1.00 90.06 126 TYR A N 1
ATOM 1012 C CA . TYR A 1 126 ? -3.995 5.307 16.273 1.00 90.06 126 TYR A CA 1
ATOM 1013 C C . TYR A 1 126 ? -3.451 4.040 15.595 1.00 90.06 126 TYR A C 1
ATOM 1015 O O . TYR A 1 126 ? -2.531 4.103 14.780 1.00 90.06 126 TYR A O 1
ATOM 1023 N N . GLN A 1 127 ? -4.038 2.876 15.886 1.00 90.75 127 GLN A N 1
ATOM 1024 C CA . GLN A 1 127 ? -3.612 1.619 15.264 1.00 90.75 127 GLN A CA 1
ATOM 1025 C C . GLN A 1 127 ? -3.964 1.551 13.775 1.00 90.75 127 GLN A C 1
ATOM 1027 O O . GLN A 1 127 ? -3.186 1.011 12.985 1.00 90.75 127 GLN A O 1
ATOM 1032 N N . ALA A 1 128 ? -5.110 2.104 13.374 1.00 90.12 128 ALA A N 1
ATOM 1033 C CA . ALA A 1 128 ? -5.487 2.197 11.972 1.00 90.12 128 ALA A CA 1
ATOM 1034 C C . ALA A 1 128 ? -4.532 3.111 11.185 1.00 90.12 128 ALA A C 1
ATOM 1036 O O . ALA A 1 128 ? -4.123 2.731 10.086 1.00 90.12 128 ALA A O 1
ATOM 1037 N N . ASP A 1 129 ? -4.124 4.243 11.767 1.00 90.25 129 ASP A N 1
ATOM 1038 C CA . ASP A 1 129 ? -3.144 5.168 11.185 1.00 90.25 129 ASP A CA 1
ATOM 1039 C C . ASP A 1 129 ? -1.771 4.504 11.022 1.00 90.25 129 ASP A C 1
ATOM 1041 O O . ASP A 1 129 ? -1.222 4.515 9.923 1.00 90.25 129 ASP A O 1
ATOM 1045 N N . ILE A 1 130 ? -1.267 3.793 12.040 1.00 91.19 130 ILE A N 1
ATOM 1046 C CA . ILE A 1 130 ? -0.044 2.975 11.896 1.00 91.19 130 ILE A CA 1
ATOM 1047 C C . ILE A 1 130 ? -0.203 1.953 10.763 1.00 91.19 130 ILE A C 1
ATOM 1049 O O . ILE A 1 130 ? 0.725 1.683 9.996 1.00 91.19 130 ILE A O 1
ATOM 1053 N N . GLY A 1 131 ? -1.384 1.341 10.659 1.00 90.50 131 GLY A N 1
ATOM 1054 C CA . GLY A 1 131 ? -1.723 0.431 9.576 1.00 90.50 131 GLY A CA 1
ATOM 1055 C C . GLY A 1 131 ? -1.598 1.066 8.194 1.00 90.50 131 GLY A C 1
ATOM 1056 O O . GLY A 1 131 ? -1.063 0.447 7.272 1.00 90.50 131 GLY A O 1
ATOM 1057 N N . LEU A 1 132 ? -2.112 2.284 8.065 1.00 92.38 132 LEU A N 1
ATOM 1058 C CA . LEU A 1 132 ? -2.126 3.055 6.834 1.00 92.38 132 LEU A CA 1
ATOM 1059 C C . LEU A 1 132 ? -0.725 3.534 6.454 1.00 92.38 132 LEU A C 1
ATOM 1061 O O . LEU A 1 132 ? -0.340 3.388 5.293 1.00 92.38 132 LEU A O 1
ATOM 1065 N N . ASP A 1 133 ? 0.043 4.031 7.419 1.00 92.06 133 ASP A N 1
ATOM 1066 C CA . ASP A 1 133 ? 1.420 4.480 7.218 1.00 92.06 133 ASP A CA 1
ATOM 1067 C C . ASP A 1 133 ? 2.307 3.336 6.723 1.00 92.06 133 ASP A C 1
ATOM 1069 O O . ASP A 1 133 ? 3.024 3.477 5.732 1.00 92.06 133 ASP A O 1
ATOM 1073 N N . ASP A 1 134 ? 2.203 2.159 7.342 1.00 92.00 134 ASP A N 1
ATOM 1074 C CA . ASP A 1 134 ? 2.925 0.957 6.913 1.00 92.00 134 ASP A CA 1
ATOM 1075 C C . ASP A 1 134 ? 2.554 0.538 5.480 1.00 92.00 134 ASP A C 1
ATOM 1077 O O . ASP A 1 134 ? 3.424 0.190 4.672 1.00 92.00 134 ASP A O 1
ATOM 1081 N N . LEU A 1 135 ? 1.268 0.614 5.120 1.00 91.75 135 LEU A N 1
ATOM 1082 C CA . LEU A 1 135 ? 0.829 0.367 3.747 1.00 91.75 135 LEU A CA 1
ATOM 1083 C C . LEU A 1 135 ? 1.396 1.415 2.776 1.00 91.75 135 LEU A C 1
ATOM 1085 O O . LEU A 1 135 ? 1.850 1.056 1.688 1.00 91.75 135 LEU A O 1
ATOM 1089 N N . GLN A 1 136 ? 1.385 2.694 3.154 1.00 92.50 136 GLN A N 1
ATOM 1090 C CA . GLN A 1 136 ? 1.905 3.788 2.337 1.00 92.50 136 GLN A CA 1
ATOM 1091 C C . GLN A 1 136 ? 3.410 3.648 2.100 1.00 92.50 136 GLN A C 1
ATOM 1093 O O . GLN A 1 136 ? 3.855 3.788 0.960 1.00 92.50 136 GLN A O 1
ATOM 1098 N N . ILE A 1 137 ? 4.179 3.320 3.140 1.00 90.12 137 ILE A N 1
ATOM 1099 C CA . ILE A 1 137 ? 5.615 3.034 3.044 1.00 90.12 137 ILE A CA 1
ATOM 1100 C C . ILE A 1 137 ? 5.840 1.827 2.134 1.00 90.12 137 ILE A C 1
ATOM 1102 O O . ILE A 1 137 ? 6.633 1.906 1.197 1.00 90.12 137 ILE A O 1
ATOM 1106 N N . THR A 1 138 ? 5.093 0.739 2.339 1.00 91.62 138 THR A N 1
ATOM 1107 C CA . THR A 1 138 ? 5.212 -0.477 1.522 1.00 91.62 138 THR A CA 1
ATOM 1108 C C . THR A 1 138 ? 4.935 -0.196 0.042 1.00 91.62 138 THR A C 1
ATOM 1110 O O . THR A 1 138 ? 5.677 -0.658 -0.827 1.00 91.62 138 THR A O 1
ATOM 1113 N N . LEU A 1 139 ? 3.887 0.574 -0.266 1.00 89.12 139 LEU A N 1
ATOM 1114 C CA . LEU A 1 139 ? 3.555 0.968 -1.636 1.00 89.12 139 LEU A CA 1
ATOM 1115 C C . LEU A 1 139 ? 4.619 1.889 -2.238 1.00 89.12 139 LEU A C 1
ATOM 1117 O O . LEU A 1 139 ? 4.976 1.701 -3.400 1.00 89.12 139 LEU A O 1
ATOM 1121 N N . ALA A 1 140 ? 5.136 2.850 -1.471 1.00 88.25 140 ALA A N 1
ATOM 1122 C CA . ALA A 1 140 ? 6.179 3.761 -1.927 1.00 88.25 140 ALA A CA 1
ATOM 1123 C C . ALA A 1 140 ? 7.485 3.017 -2.243 1.00 88.25 140 ALA A C 1
ATOM 1125 O O . AL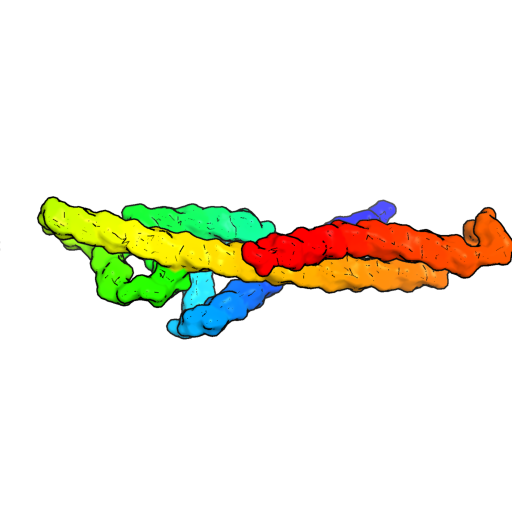A A 1 140 ? 8.038 3.189 -3.328 1.00 88.25 140 ALA A O 1
ATOM 1126 N N . GLU A 1 141 ? 7.951 2.146 -1.340 1.00 87.75 141 GLU A N 1
ATOM 1127 C CA . GLU A 1 141 ? 9.142 1.318 -1.563 1.00 87.75 141 GLU A CA 1
ATOM 1128 C C . GLU A 1 141 ? 8.961 0.393 -2.774 1.00 87.75 141 GLU A C 1
ATOM 1130 O O . GLU A 1 141 ? 9.869 0.248 -3.595 1.00 87.75 141 GLU A O 1
ATOM 1135 N N . PHE A 1 142 ? 7.779 -0.209 -2.919 1.00 89.50 142 PHE A N 1
ATOM 1136 C CA . PHE A 1 142 ? 7.468 -1.078 -4.047 1.00 89.50 142 PHE A CA 1
ATOM 1137 C C . PHE A 1 142 ? 7.484 -0.322 -5.383 1.00 89.50 142 PHE A C 1
ATOM 1139 O O . PHE A 1 142 ? 8.121 -0.774 -6.332 1.00 89.50 142 PHE A O 1
ATOM 1146 N N . TRP A 1 143 ? 6.827 0.838 -5.464 1.00 85.31 143 TRP A N 1
ATOM 1147 C CA . TRP A 1 143 ? 6.818 1.650 -6.684 1.00 85.31 143 TRP A CA 1
ATOM 1148 C C . TRP A 1 143 ? 8.197 2.200 -7.024 1.00 85.31 143 TRP A C 1
ATOM 1150 O O . TRP A 1 143 ? 8.577 2.186 -8.189 1.00 85.31 143 TRP A O 1
ATOM 1160 N N . PHE A 1 144 ? 8.990 2.561 -6.017 1.00 83.31 144 PHE A N 1
ATOM 1161 C CA . PHE A 1 144 ? 10.380 2.945 -6.222 1.00 83.31 144 PHE A CA 1
ATOM 1162 C C . PHE A 1 144 ? 11.201 1.832 -6.900 1.00 83.31 144 PHE A C 1
ATOM 1164 O O . PHE A 1 144 ? 11.969 2.101 -7.823 1.00 83.31 144 PHE A O 1
ATOM 1171 N N . GLN A 1 145 ? 11.016 0.573 -6.487 1.00 81.50 145 GLN A N 1
ATOM 1172 C CA . GLN A 1 145 ? 11.678 -0.573 -7.125 1.00 81.50 145 GLN A CA 1
ATOM 1173 C C . GLN A 1 145 ? 11.181 -0.813 -8.554 1.00 81.50 145 GLN A C 1
ATOM 1175 O O . GLN A 1 145 ? 11.987 -1.091 -9.442 1.00 81.50 145 GLN A O 1
ATOM 1180 N N . VAL A 1 146 ? 9.870 -0.701 -8.781 1.00 83.44 146 VAL A N 1
ATOM 1181 C CA . VAL A 1 146 ? 9.273 -0.844 -10.117 1.00 83.44 146 VAL A CA 1
ATOM 1182 C C . VAL A 1 146 ? 9.829 0.215 -11.067 1.00 83.44 146 VAL A C 1
ATOM 1184 O O . VAL A 1 146 ? 10.298 -0.136 -12.148 1.00 83.44 146 VAL A O 1
ATOM 1187 N N . ASP A 1 147 ? 9.850 1.480 -10.647 1.00 77.94 147 ASP A N 1
ATOM 1188 C CA . ASP A 1 147 ? 10.371 2.589 -11.447 1.00 77.94 147 ASP A CA 1
ATOM 1189 C C . ASP A 1 147 ? 11.871 2.416 -11.727 1.00 77.94 147 ASP A C 1
ATOM 1191 O O . ASP A 1 147 ? 12.320 2.642 -12.847 1.00 77.94 147 ASP A O 1
ATOM 1195 N N . TYR A 1 148 ? 12.650 1.930 -10.753 1.00 74.44 148 TYR A N 1
ATOM 1196 C CA . TYR A 1 148 ? 14.069 1.624 -10.953 1.00 74.44 148 TYR A CA 1
ATOM 1197 C C . TYR A 1 148 ? 14.303 0.548 -12.014 1.00 74.44 148 TYR A C 1
ATOM 1199 O O . TYR A 1 148 ? 15.101 0.752 -12.932 1.00 74.44 148 TYR A O 1
ATOM 1207 N N . ILE A 1 149 ? 13.592 -0.579 -11.925 1.00 77.75 149 ILE A N 1
ATOM 1208 C CA . ILE A 1 149 ? 13.700 -1.662 -12.910 1.00 77.75 149 ILE A CA 1
ATOM 1209 C C . ILE A 1 149 ? 13.264 -1.160 -14.290 1.00 77.75 149 ILE A C 1
ATOM 1211 O O . ILE A 1 149 ? 13.937 -1.429 -15.284 1.00 77.75 149 ILE A O 1
ATOM 1215 N N . PHE A 1 150 ? 12.175 -0.396 -14.357 1.00 75.19 150 PHE A N 1
ATOM 1216 C CA . PHE A 1 150 ? 11.665 0.147 -15.611 1.00 75.19 150 PHE A CA 1
ATOM 1217 C C . PHE A 1 150 ? 12.651 1.124 -16.267 1.00 75.19 150 PHE A C 1
ATOM 1219 O O . PHE A 1 150 ? 12.908 1.011 -17.466 1.00 75.19 150 PHE A O 1
ATOM 1226 N N . SER A 1 151 ? 13.285 2.009 -15.489 1.00 69.06 151 SER A N 1
ATOM 1227 C CA . SER A 1 151 ? 14.346 2.899 -15.980 1.00 69.06 151 SER A CA 1
ATOM 1228 C C . SER A 1 151 ? 15.544 2.131 -16.541 1.00 69.06 151 SER A C 1
ATOM 1230 O O . SER A 1 151 ? 16.08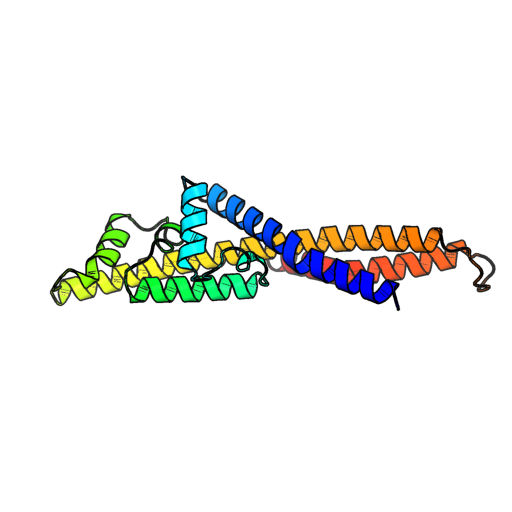1 2.520 -17.579 1.00 69.06 151 SER A O 1
ATOM 1232 N N . ILE A 1 152 ? 15.958 1.031 -15.899 1.00 71.88 152 ILE A N 1
ATOM 1233 C CA . ILE A 1 152 ? 17.027 0.163 -16.421 1.00 71.88 152 ILE A CA 1
ATOM 1234 C C . ILE A 1 152 ? 16.614 -0.446 -17.762 1.00 71.88 152 ILE A C 1
ATOM 1236 O O . ILE A 1 152 ? 17.364 -0.346 -18.732 1.00 71.88 152 ILE A O 1
ATOM 1240 N N . VAL A 1 153 ? 15.421 -1.041 -17.838 1.00 72.69 153 VAL A N 1
ATOM 1241 C CA . VAL A 1 153 ? 14.920 -1.687 -19.061 1.00 72.69 153 VAL A CA 1
ATOM 1242 C C . VAL A 1 153 ? 14.841 -0.690 -20.218 1.00 72.69 153 VAL A C 1
ATOM 1244 O O . VAL A 1 153 ? 15.356 -0.975 -21.296 1.00 72.69 153 VAL A O 1
ATOM 1247 N N . ILE A 1 154 ? 14.272 0.499 -19.997 1.00 69.56 154 ILE A N 1
ATOM 1248 C CA . ILE A 1 154 ? 14.210 1.550 -21.025 1.00 69.56 154 ILE A CA 1
ATOM 1249 C C . ILE A 1 154 ? 15.610 1.966 -21.472 1.00 69.56 154 ILE A C 1
ATOM 1251 O O . ILE A 1 154 ? 15.846 2.130 -22.667 1.00 69.56 154 ILE A O 1
ATOM 1255 N N . SER A 1 155 ? 16.548 2.106 -20.535 1.00 66.88 155 SER A N 1
ATOM 1256 C CA . SER A 1 155 ? 17.922 2.495 -20.859 1.00 66.88 155 SER A CA 1
ATOM 1257 C C . SER A 1 155 ? 18.604 1.473 -21.778 1.00 66.88 155 SER A C 1
ATOM 1259 O O . SER A 1 155 ? 19.267 1.868 -22.736 1.00 66.88 155 SER A O 1
ATOM 1261 N N . PHE A 1 156 ? 18.393 0.170 -21.545 1.00 71.06 156 PHE A N 1
ATOM 1262 C CA . PHE A 1 156 ? 18.878 -0.893 -22.436 1.00 71.06 156 PHE A CA 1
ATOM 1263 C C . PHE A 1 156 ? 18.207 -0.862 -23.813 1.00 71.06 156 PHE A C 1
ATOM 1265 O O . PHE A 1 156 ? 18.900 -0.968 -24.821 1.00 71.06 156 PHE A O 1
ATOM 1272 N N . VAL A 1 157 ? 16.887 -0.656 -23.871 1.00 69.44 157 VAL A N 1
ATOM 1273 C CA . VAL A 1 157 ? 16.151 -0.559 -25.145 1.00 69.44 157 VAL A CA 1
ATOM 1274 C C . VAL A 1 157 ? 16.633 0.632 -25.976 1.00 69.44 157 VAL A C 1
ATOM 1276 O O . VAL A 1 157 ? 16.827 0.501 -27.182 1.00 69.44 157 VAL A O 1
ATOM 1279 N N . ILE A 1 158 ? 16.864 1.792 -25.351 1.00 69.50 158 ILE A N 1
ATOM 1280 C CA . ILE A 1 158 ? 17.389 2.973 -26.051 1.00 69.50 158 ILE A CA 1
ATOM 1281 C C . ILE A 1 158 ? 18.813 2.715 -26.553 1.00 69.50 158 ILE A C 1
ATOM 1283 O O . ILE A 1 158 ? 19.124 3.069 -27.688 1.00 69.50 158 ILE A O 1
ATOM 1287 N N . LEU A 1 159 ? 19.667 2.087 -25.740 1.00 69.19 159 LEU A N 1
ATOM 1288 C CA . LEU A 1 159 ? 21.027 1.723 -26.139 1.00 69.19 159 LEU A CA 1
ATOM 1289 C C . LEU A 1 159 ? 21.029 0.799 -27.365 1.00 69.19 159 LEU A C 1
ATOM 1291 O O . LEU A 1 159 ? 21.747 1.054 -28.329 1.00 69.19 159 LEU A O 1
ATOM 1295 N N . GLU A 1 160 ? 20.207 -0.249 -27.353 1.00 68.81 160 GLU A N 1
ATOM 1296 C CA . GLU A 1 160 ? 20.079 -1.184 -28.474 1.00 68.81 160 GLU A CA 1
ATOM 1297 C C . GLU A 1 160 ? 19.534 -0.494 -29.735 1.00 68.81 160 GLU A C 1
ATOM 1299 O O . GLU A 1 160 ? 20.046 -0.700 -30.839 1.00 68.81 160 GLU A O 1
ATOM 1304 N N . LEU A 1 161 ? 18.552 0.401 -29.580 1.00 67.06 161 LEU A N 1
ATOM 1305 C CA . LEU A 1 161 ? 18.035 1.204 -30.686 1.00 67.06 161 LEU A CA 1
ATOM 1306 C C . LEU A 1 161 ? 19.129 2.110 -31.279 1.00 67.06 161 LEU A C 1
ATOM 1308 O O . LEU A 1 161 ? 19.264 2.200 -32.493 1.00 67.06 161 LEU A O 1
ATOM 1312 N N . LEU A 1 162 ? 19.947 2.752 -30.442 1.00 66.19 162 LEU A N 1
ATOM 1313 C CA . LEU A 1 162 ? 21.049 3.606 -30.899 1.00 66.19 162 LEU A CA 1
ATOM 1314 C C . LEU A 1 162 ? 22.142 2.821 -31.632 1.00 66.19 162 LEU A C 1
ATOM 1316 O O . LEU A 1 162 ? 22.695 3.330 -32.603 1.00 66.19 162 LEU A O 1
ATOM 1320 N N . LEU A 1 163 ? 22.430 1.589 -31.204 1.00 66.56 163 LEU A N 1
ATOM 1321 C CA . LEU A 1 163 ? 23.403 0.706 -31.859 1.00 66.56 163 LEU A CA 1
ATOM 1322 C C . LEU A 1 163 ? 22.909 0.158 -33.208 1.00 66.56 163 LEU A C 1
ATOM 1324 O O . LEU A 1 163 ? 23.724 -0.237 -34.040 1.00 66.56 163 LEU A O 1
ATOM 1328 N N . THR A 1 164 ? 21.593 0.121 -33.430 1.00 66.38 164 THR A N 1
ATOM 1329 C CA . THR A 1 164 ? 20.974 -0.409 -34.657 1.00 66.38 164 THR A CA 1
ATOM 1330 C C . THR A 1 164 ? 20.643 0.665 -35.695 1.00 66.38 164 THR A C 1
ATOM 1332 O O . THR A 1 164 ? 20.396 0.328 -36.855 1.00 66.38 164 THR A O 1
ATOM 1335 N N . VAL A 1 165 ? 20.675 1.954 -35.333 1.00 64.50 165 VAL A N 1
ATOM 1336 C CA . VAL A 1 165 ? 20.550 3.050 -36.304 1.00 64.50 165 VAL A CA 1
ATOM 1337 C C . VAL A 1 165 ? 21.838 3.131 -37.138 1.00 64.50 165 VAL A C 1
ATOM 1339 O O . VAL A 1 165 ? 22.905 3.379 -36.575 1.00 64.50 165 VAL A O 1
ATOM 1342 N N . PRO A 1 166 ? 21.779 2.962 -38.475 1.00 55.56 166 PRO A N 1
ATOM 1343 C CA . PRO A 1 166 ? 22.954 3.127 -39.322 1.00 55.56 166 PRO A CA 1
ATOM 1344 C C . PRO A 1 166 ? 23.488 4.553 -39.166 1.00 55.56 166 PRO A C 1
ATOM 1346 O O . PRO A 1 166 ? 22.769 5.529 -39.380 1.00 55.56 166 PRO A O 1
ATOM 1349 N N . THR A 1 167 ? 24.754 4.673 -38.767 1.00 56.12 167 THR A N 1
ATOM 1350 C CA . THR A 1 167 ? 25.448 5.943 -38.535 1.00 56.12 167 THR A CA 1
ATOM 1351 C C . THR A 1 167 ? 25.635 6.700 -39.849 1.00 56.12 167 THR A C 1
ATOM 1353 O O . THR A 1 167 ? 26.698 6.666 -40.459 1.00 56.12 167 THR A O 1
ATOM 1356 N N . THR A 1 168 ? 24.600 7.404 -40.304 1.00 51.12 168 THR A N 1
ATOM 1357 C CA . THR A 1 168 ? 24.708 8.427 -41.358 1.00 51.12 168 THR A CA 1
ATOM 1358 C C . THR A 1 168 ? 25.141 9.785 -40.795 1.00 51.12 168 THR A C 1
ATOM 1360 O O . THR A 1 168 ? 25.288 10.750 -41.540 1.00 51.12 168 THR A O 1
ATOM 1363 N N . LEU A 1 169 ? 25.342 9.885 -39.476 1.00 50.31 169 LEU A N 1
ATOM 1364 C CA . LEU A 1 169 ? 25.843 11.079 -38.802 1.00 50.31 169 LEU A CA 1
ATOM 1365 C C . LEU A 1 169 ? 27.371 11.132 -38.916 1.00 50.31 169 LEU A C 1
ATOM 1367 O O . LEU A 1 169 ? 28.098 10.568 -38.106 1.00 50.31 169 LEU A O 1
ATOM 1371 N N . SER A 1 170 ? 27.838 11.834 -39.947 1.00 48.38 170 SER A N 1
ATOM 1372 C CA . SER A 1 170 ? 29.215 12.310 -40.089 1.00 48.38 170 SER A CA 1
ATOM 1373 C C . SER A 1 170 ? 29.541 13.311 -38.973 1.00 48.38 170 SER A C 1
ATOM 1375 O O . SER A 1 170 ? 29.419 14.519 -39.172 1.00 48.38 170 SER A O 1
ATOM 1377 N N . VAL A 1 171 ? 29.946 12.831 -37.797 1.00 50.56 171 VAL A N 1
ATOM 1378 C CA . VAL A 1 171 ? 30.562 13.671 -36.760 1.00 50.56 171 VAL A CA 1
ATOM 1379 C C . VAL A 1 171 ? 31.725 12.905 -36.125 1.00 50.56 171 VAL A C 1
ATOM 1381 O O . VAL A 1 171 ? 31.528 12.124 -35.203 1.00 50.56 171 VAL A O 1
ATOM 1384 N N . GLY A 1 172 ? 32.937 13.168 -36.624 1.00 56.12 172 GLY A N 1
ATOM 1385 C CA . GLY A 1 172 ? 34.209 12.765 -36.010 1.00 56.12 172 GLY A CA 1
ATOM 1386 C C . GLY A 1 172 ? 34.730 11.378 -36.399 1.00 56.12 172 GLY A C 1
ATOM 1387 O O . GLY A 1 172 ? 33.963 10.468 -36.699 1.00 56.12 172 GLY A O 1
ATOM 1388 N N . ASP A 1 173 ? 36.057 11.229 -36.358 1.00 58.38 173 ASP A N 1
ATOM 1389 C CA . ASP A 1 173 ? 36.827 10.062 -36.824 1.00 58.38 173 ASP A CA 1
ATOM 1390 C C . ASP A 1 173 ? 36.523 8.734 -36.093 1.00 58.38 173 ASP A C 1
ATOM 1392 O O . ASP A 1 173 ? 37.087 7.699 -36.447 1.00 58.38 173 ASP A O 1
ATOM 1396 N N . ASN A 1 174 ? 35.625 8.717 -35.096 1.00 69.00 174 ASN A N 1
ATOM 1397 C CA . ASN A 1 174 ? 35.283 7.502 -34.358 1.00 69.00 174 ASN A CA 1
ATOM 1398 C C . ASN A 1 174 ? 33.793 7.441 -33.938 1.00 69.00 174 ASN A C 1
ATOM 1400 O O . ASN A 1 174 ? 33.447 7.811 -32.812 1.00 69.00 174 ASN A O 1
ATOM 1404 N N . PRO A 1 175 ? 32.883 6.934 -34.795 1.00 66.12 175 PRO A N 1
ATOM 1405 C CA . PRO A 1 175 ? 31.445 6.853 -34.499 1.00 66.12 175 PRO A CA 1
ATOM 1406 C C . PRO A 1 175 ? 31.120 6.033 -33.238 1.00 66.12 175 PRO A C 1
ATOM 1408 O O . PRO A 1 175 ? 30.093 6.262 -32.596 1.00 66.12 175 PRO A O 1
ATOM 1411 N N . ALA A 1 176 ? 32.009 5.118 -32.836 1.00 64.56 176 ALA A N 1
ATOM 1412 C CA . ALA A 1 176 ? 31.873 4.352 -31.602 1.00 64.56 176 ALA A CA 1
ATOM 1413 C C . ALA A 1 176 ? 31.949 5.238 -30.342 1.00 64.56 176 ALA A C 1
ATOM 1415 O O . ALA A 1 176 ? 31.189 5.022 -29.399 1.00 64.56 176 ALA A O 1
ATOM 1416 N N . GLU A 1 177 ? 32.806 6.265 -30.328 1.00 64.88 177 GLU A N 1
ATOM 1417 C CA . GLU A 1 177 ? 32.938 7.190 -29.193 1.00 64.88 177 GLU A CA 1
ATOM 1418 C C . GLU A 1 177 ? 31.724 8.111 -29.064 1.00 64.88 177 GLU A C 1
ATOM 1420 O O . GLU A 1 177 ? 31.264 8.381 -27.951 1.00 64.88 177 GLU A O 1
ATOM 1425 N N . THR A 1 178 ? 31.148 8.546 -30.187 1.00 66.44 178 THR A N 1
ATOM 1426 C CA . THR A 1 178 ? 29.923 9.356 -30.197 1.00 66.44 178 THR A CA 1
ATOM 1427 C C . THR A 1 178 ? 28.728 8.553 -29.689 1.00 66.44 178 THR A C 1
ATOM 1429 O O . THR A 1 178 ? 27.995 9.035 -28.824 1.00 66.44 178 THR A O 1
ATOM 1432 N N . ILE A 1 179 ? 28.560 7.308 -30.155 1.00 66.62 179 ILE A N 1
ATOM 1433 C CA . ILE A 1 179 ? 27.505 6.410 -29.664 1.00 66.62 179 ILE A CA 1
ATOM 1434 C C . ILE A 1 179 ? 27.689 6.140 -28.170 1.00 66.62 179 ILE A C 1
ATOM 1436 O O . ILE A 1 179 ? 26.721 6.231 -27.414 1.00 66.62 179 ILE A O 1
ATOM 1440 N N . LEU A 1 180 ? 28.914 5.860 -27.722 1.00 67.25 180 LEU A N 1
ATOM 1441 C CA . LEU A 1 180 ? 29.208 5.606 -26.314 1.00 67.25 180 LEU A CA 1
ATOM 1442 C C . LEU A 1 180 ? 28.927 6.842 -25.444 1.00 67.25 180 LEU A C 1
ATOM 1444 O O . LEU A 1 180 ? 28.286 6.720 -24.405 1.00 67.25 180 LEU A O 1
ATOM 1448 N N . THR A 1 181 ? 29.306 8.039 -25.892 1.00 68.00 181 THR A N 1
ATOM 1449 C CA . THR A 1 181 ? 29.063 9.298 -25.165 1.00 68.00 181 THR A CA 1
ATOM 1450 C C . THR A 1 181 ? 27.571 9.619 -25.049 1.00 68.00 181 THR A C 1
ATOM 1452 O O . THR A 1 181 ? 27.095 9.973 -23.967 1.00 68.00 181 THR A O 1
ATOM 1455 N N . ILE A 1 182 ? 26.806 9.451 -26.133 1.00 67.50 182 ILE A N 1
ATOM 1456 C CA . ILE A 1 182 ? 25.345 9.632 -26.130 1.00 67.50 182 ILE A CA 1
ATOM 1457 C C . ILE A 1 182 ? 24.686 8.598 -25.212 1.00 67.50 182 ILE A C 1
ATOM 1459 O O . ILE A 1 182 ? 23.844 8.948 -24.387 1.00 67.50 182 ILE A O 1
ATOM 1463 N N . SER A 1 183 ? 25.118 7.342 -25.297 1.00 64.19 183 SER A N 1
ATOM 1464 C CA . SER A 1 183 ? 24.610 6.249 -24.469 1.00 64.19 183 SER A CA 1
ATOM 1465 C C . SER A 1 183 ? 24.853 6.495 -22.983 1.00 64.19 183 SER A C 1
ATOM 1467 O O . SER A 1 183 ? 23.924 6.416 -22.185 1.00 64.19 183 SER A O 1
ATOM 1469 N N . VAL A 1 184 ? 26.078 6.868 -22.602 1.00 66.31 184 VAL A N 1
ATOM 1470 C CA . VAL A 1 184 ? 26.438 7.208 -21.217 1.00 66.31 184 VAL A CA 1
ATOM 1471 C C . VAL A 1 184 ? 25.637 8.419 -20.731 1.00 66.31 184 VAL A C 1
ATOM 1473 O O . VAL A 1 184 ? 25.173 8.424 -19.592 1.00 66.31 184 VAL A O 1
ATOM 1476 N N . SER A 1 185 ? 25.405 9.418 -21.587 1.00 64.56 185 SER A N 1
ATOM 1477 C CA . SER A 1 185 ? 24.617 10.611 -21.241 1.00 64.56 185 SER A CA 1
ATOM 1478 C C . SER A 1 185 ? 23.131 10.297 -21.018 1.00 64.56 185 SER A C 1
ATOM 1480 O O . SER A 1 185 ? 22.522 10.809 -20.081 1.00 64.56 185 SER A O 1
ATOM 1482 N N . ILE A 1 186 ? 22.542 9.412 -21.825 1.00 64.88 186 ILE A N 1
ATOM 1483 C CA . ILE A 1 186 ? 21.147 8.974 -21.665 1.00 64.88 186 ILE A CA 1
ATOM 1484 C C . ILE A 1 186 ? 21.005 8.079 -20.431 1.00 64.88 186 ILE A C 1
ATOM 1486 O O . ILE A 1 186 ? 20.144 8.330 -19.591 1.00 64.88 186 ILE A O 1
ATOM 1490 N N . ILE A 1 187 ? 21.877 7.079 -20.278 1.00 64.69 187 ILE A N 1
ATOM 1491 C CA . ILE A 1 187 ? 21.869 6.161 -19.132 1.00 64.69 187 ILE A CA 1
ATOM 1492 C C . ILE A 1 187 ? 22.050 6.944 -17.826 1.00 64.69 187 ILE A C 1
ATOM 1494 O O . ILE A 1 187 ? 21.306 6.730 -16.870 1.00 64.69 187 ILE A O 1
ATOM 1498 N N . SER A 1 188 ? 22.984 7.900 -17.784 1.00 62.34 188 SER A N 1
ATOM 1499 C CA . SER A 1 188 ? 23.173 8.764 -16.613 1.00 62.34 188 SER A CA 1
ATOM 1500 C C . SER A 1 188 ? 21.977 9.684 -16.365 1.00 62.34 188 SER A C 1
ATOM 1502 O O . SER A 1 188 ? 21.583 9.834 -15.214 1.00 62.34 188 SER A O 1
ATOM 1504 N N . GLY A 1 189 ? 21.334 10.226 -17.404 1.00 64.75 189 GLY A N 1
ATOM 1505 C CA . GLY A 1 189 ? 20.119 11.036 -17.273 1.00 64.75 189 GLY A CA 1
ATOM 1506 C C . GLY A 1 189 ? 18.911 10.261 -16.731 1.00 64.75 189 GLY A C 1
ATOM 1507 O O . GLY A 1 189 ? 18.197 10.773 -15.871 1.00 64.75 189 GLY A O 1
ATOM 1508 N N . PHE A 1 190 ? 18.703 9.017 -17.172 1.00 64.19 190 PHE A N 1
ATOM 1509 C CA . PHE A 1 190 ? 17.596 8.165 -16.711 1.00 64.19 190 PHE A CA 1
ATOM 1510 C C . PHE A 1 190 ? 17.849 7.532 -15.340 1.00 64.19 190 PHE A C 1
ATOM 1512 O O . PHE A 1 190 ? 16.906 7.338 -14.571 1.00 64.19 190 PHE A O 1
ATOM 1519 N N . LEU A 1 191 ? 19.107 7.227 -15.010 1.00 60.66 191 LEU A N 1
ATOM 1520 C CA . LEU A 1 191 ? 19.479 6.676 -13.707 1.00 60.66 191 LEU A CA 1
ATOM 1521 C C . LEU A 1 191 ? 19.697 7.756 -12.642 1.00 60.66 191 LEU A C 1
ATOM 1523 O O . LEU A 1 191 ? 19.580 7.446 -11.460 1.00 60.66 191 LEU A O 1
ATOM 1527 N N . ALA A 1 192 ? 19.982 9.010 -13.007 1.00 61.47 192 ALA A N 1
ATOM 1528 C CA . ALA A 1 192 ? 20.244 10.083 -12.043 1.00 61.47 192 ALA A CA 1
ATOM 1529 C C . ALA A 1 192 ? 19.088 10.328 -11.050 1.00 61.47 192 ALA A C 1
ATOM 1531 O O . ALA A 1 192 ? 19.366 10.399 -9.849 1.00 61.47 192 ALA A O 1
ATOM 1532 N N . PRO A 1 193 ? 17.804 10.404 -11.464 1.00 63.25 193 PRO A N 1
ATOM 1533 C CA . PRO A 1 193 ? 16.687 10.530 -10.529 1.00 63.25 193 PRO A CA 1
ATOM 1534 C C . PRO A 1 193 ? 16.596 9.340 -9.573 1.00 63.25 193 PRO A C 1
ATOM 1536 O O . PRO A 1 193 ? 16.320 9.510 -8.385 1.00 63.25 193 PRO A O 1
ATOM 1539 N N . THR A 1 194 ? 16.876 8.135 -10.065 1.00 58.84 194 THR A N 1
ATOM 1540 C CA . THR A 1 194 ? 16.745 6.918 -9.269 1.00 58.84 194 THR A CA 1
ATOM 1541 C C . THR A 1 194 ? 17.918 6.708 -8.322 1.00 58.84 194 THR A C 1
ATOM 1543 O O . THR A 1 194 ? 17.697 6.330 -7.176 1.00 58.84 194 THR A O 1
ATOM 1546 N N . ILE A 1 195 ? 19.143 7.048 -8.733 1.00 60.38 195 ILE A N 1
ATOM 1547 C CA . ILE A 1 195 ? 20.328 7.099 -7.864 1.00 60.38 195 ILE A CA 1
ATOM 1548 C C . ILE A 1 195 ? 20.140 8.167 -6.785 1.00 60.38 195 ILE A C 1
ATOM 1550 O O . ILE A 1 195 ? 20.397 7.894 -5.615 1.00 60.38 195 ILE A O 1
ATOM 1554 N N . ARG A 1 196 ? 19.631 9.356 -7.141 1.00 60.47 196 ARG A N 1
ATOM 1555 C CA . ARG A 1 196 ? 19.302 10.414 -6.174 1.00 60.47 196 ARG A CA 1
ATOM 1556 C C . ARG A 1 196 ? 18.315 9.911 -5.123 1.00 60.47 196 ARG A C 1
ATOM 1558 O O . ARG A 1 196 ? 18.561 10.071 -3.933 1.00 60.47 196 ARG A O 1
ATOM 1565 N N . ASN A 1 197 ? 17.225 9.281 -5.550 1.00 58.56 197 ASN A N 1
ATOM 1566 C CA . ASN A 1 197 ? 16.211 8.757 -4.637 1.00 58.56 197 ASN A CA 1
ATOM 1567 C C . ASN A 1 197 ? 16.725 7.570 -3.801 1.00 58.56 197 ASN A C 1
ATOM 1569 O O . ASN A 1 197 ? 16.362 7.453 -2.633 1.00 58.56 197 ASN A O 1
ATOM 1573 N N . LEU A 1 198 ? 17.615 6.734 -4.350 1.00 57.66 198 LEU A N 1
ATOM 1574 C CA . LEU A 1 198 ? 18.289 5.659 -3.613 1.00 57.66 198 LEU A CA 1
ATOM 1575 C C . LEU A 1 198 ? 19.203 6.228 -2.517 1.00 57.66 198 LEU A C 1
ATOM 1577 O O . LEU A 1 198 ? 19.155 5.771 -1.379 1.00 57.66 198 LEU A O 1
ATOM 1581 N N . PHE A 1 199 ? 19.977 7.270 -2.836 1.00 59.53 199 PHE A N 1
ATOM 1582 C CA . PHE A 1 199 ? 20.813 7.986 -1.870 1.00 59.53 199 PHE A CA 1
ATOM 1583 C C . PHE A 1 199 ? 19.984 8.632 -0.761 1.00 59.53 199 PHE A C 1
ATOM 1585 O O . PHE A 1 199 ? 20.339 8.502 0.406 1.00 59.53 199 PHE A O 1
ATOM 1592 N N . VAL A 1 200 ? 18.868 9.283 -1.103 1.00 62.78 200 VAL A N 1
ATOM 1593 C CA . VAL A 1 200 ? 17.936 9.843 -0.114 1.00 62.78 200 VAL A CA 1
ATOM 1594 C C . VAL A 1 200 ? 17.405 8.724 0.790 1.00 62.78 200 VAL A C 1
ATOM 1596 O O . VAL A 1 200 ? 17.551 8.804 2.002 1.00 62.78 200 VAL A O 1
ATOM 1599 N N . ASN A 1 201 ? 16.894 7.621 0.243 1.00 55.78 201 ASN A N 1
ATOM 1600 C CA . ASN A 1 201 ? 16.384 6.524 1.075 1.00 55.78 201 ASN A CA 1
ATOM 1601 C C . ASN A 1 201 ? 17.449 5.894 1.991 1.00 55.78 201 ASN A C 1
ATOM 1603 O O . ASN A 1 201 ? 17.128 5.516 3.113 1.00 55.78 201 ASN A O 1
ATOM 1607 N N . ILE A 1 202 ? 18.706 5.792 1.549 1.00 61.34 202 ILE A N 1
ATOM 1608 C CA . ILE A 1 202 ? 19.814 5.289 2.379 1.00 61.34 202 ILE A CA 1
ATOM 1609 C C . ILE A 1 202 ? 20.183 6.293 3.479 1.00 61.34 202 ILE A C 1
ATOM 1611 O O . ILE A 1 202 ? 20.410 5.896 4.619 1.00 61.34 202 ILE A O 1
ATOM 1615 N N . LEU A 1 203 ? 20.231 7.588 3.158 1.00 54.25 203 LEU A N 1
ATOM 1616 C CA . LEU A 1 203 ? 20.604 8.644 4.106 1.00 54.25 203 LEU A CA 1
ATOM 1617 C C . LEU A 1 203 ? 19.534 8.892 5.177 1.00 54.25 203 LEU A C 1
ATOM 1619 O O . LEU A 1 203 ? 19.884 9.255 6.298 1.00 54.25 203 LEU A O 1
ATOM 1623 N N . TYR A 1 204 ? 18.257 8.681 4.847 1.00 51.91 204 TYR A N 1
ATOM 1624 C CA . TYR A 1 204 ? 17.120 8.914 5.744 1.00 51.91 204 TYR A CA 1
ATOM 1625 C C . TYR A 1 204 ? 16.590 7.642 6.436 1.00 51.91 204 TYR A C 1
ATOM 1627 O O . TYR A 1 204 ? 15.688 7.747 7.259 1.00 51.91 204 TYR A O 1
ATOM 1635 N N . LYS A 1 205 ? 17.167 6.454 6.186 1.00 48.56 205 LYS A N 1
ATOM 1636 C CA . LYS A 1 205 ? 16.909 5.217 6.964 1.00 48.56 205 LYS A CA 1
ATOM 1637 C C . LYS A 1 205 ? 17.669 5.174 8.309 1.00 48.56 205 LYS A C 1
ATOM 1639 O O . LYS A 1 205 ? 18.134 4.112 8.719 1.00 48.56 205 LYS A O 1
ATOM 1644 N N . LYS A 1 206 ? 17.818 6.321 8.979 1.00 42.03 206 LYS A N 1
ATOM 1645 C CA . LYS A 1 206 ? 18.414 6.442 10.319 1.00 42.03 206 LYS A CA 1
ATOM 1646 C C . LYS A 1 206 ? 17.350 6.706 11.371 1.00 42.03 206 LYS A C 1
ATOM 1648 O O . LYS A 1 206 ? 16.538 7.624 11.137 1.00 42.03 206 LYS A O 1
#